Protein AF-A0A067G759-F1 (afdb_monomer)

Sequence (190 aa):
MEGLEDFSKDELLKIDSEGRCVITDHGHFILFNVYGPRADSEDTVRIQFKLQFFHVLQKRWEFLLCQGRRIFVVGDLNIAPAAIDRCDAGPDFAKNEFRIWFRSMLVESGGSFFDVFRSKHPERREAYTCWPSNTGAEQFNYGTRIDHILCAGPCLHQKHDLQSHNFVTCHVNECDILIDYKRWKPGNAP

Nearest PDB structures (foldseek):
  7lpi-assembly2_D  TM=8.397E-01  e=4.261E-09  Homo sapiens
  6p93-assembly1_B  TM=8.508E-01  e=8.530E-09  Homo sapiens
  1hd7-assembly1_A  TM=8.489E-01  e=2.341E-08  Homo sapiens
  9dp3-assembly2_B  TM=8.226E-01  e=1.246E-08  Homo sapiens
  6bou-assembly2_B  TM=7.921E-01  e=1.413E-08  Homo sapiens

Structure (mmCIF, N/CA/C/O backbone):
data_AF-A0A067G759-F1
#
_entry.id   AF-A0A067G759-F1
#
loop_
_atom_site.group_PDB
_atom_site.id
_atom_site.type_symbol
_atom_site.label_atom_id
_atom_site.label_alt_id
_atom_site.label_comp_id
_atom_site.label_asym_id
_atom_site.label_entity_id
_atom_site.label_seq_id
_atom_site.pdbx_PDB_ins_code
_atom_site.Cartn_x
_atom_site.Cartn_y
_atom_site.Cartn_z
_atom_site.occupancy
_atom_site.B_iso_or_equiv
_atom_site.auth_seq_id
_atom_site.auth_comp_id
_atom_site.auth_asym_id
_atom_site.auth_atom_id
_atom_site.pdbx_PDB_model_num
ATOM 1 N N . MET A 1 1 ? -7.525 14.874 18.591 1.00 64.19 1 MET A N 1
ATOM 2 C CA . MET A 1 1 ? -7.693 13.920 17.478 1.00 64.19 1 MET A CA 1
ATOM 3 C C . MET A 1 1 ? -7.233 12.590 18.024 1.00 64.19 1 MET A C 1
ATOM 5 O O . MET A 1 1 ? -6.040 12.450 18.238 1.00 64.19 1 MET A O 1
ATOM 9 N N . GLU A 1 2 ? -8.165 11.707 18.383 1.00 79.12 2 GLU A N 1
ATOM 10 C CA . GLU A 1 2 ? -7.819 10.475 19.103 1.00 79.12 2 GLU A CA 1
ATOM 11 C C . GLU A 1 2 ? -6.880 9.581 18.279 1.00 79.12 2 GLU A C 1
ATOM 13 O O . GLU A 1 2 ? -7.136 9.328 17.091 1.00 79.12 2 GLU A O 1
ATOM 18 N N . GLY A 1 3 ? -5.797 9.130 18.912 1.00 80.81 3 GLY A N 1
ATOM 19 C CA . GLY A 1 3 ? -4.758 8.293 18.311 1.00 80.81 3 GLY A CA 1
ATOM 20 C C . GLY A 1 3 ? -3.713 9.046 17.484 1.00 80.81 3 GLY A C 1
ATOM 21 O O . GLY A 1 3 ? -2.898 8.408 16.822 1.00 80.81 3 GLY A O 1
ATOM 22 N N . LEU A 1 4 ? -3.755 10.381 17.470 1.00 91.75 4 LEU A N 1
ATOM 23 C CA . LEU A 1 4 ? -2.808 11.261 16.771 1.00 91.75 4 LEU A CA 1
ATOM 24 C C . LEU A 1 4 ? -2.343 12.417 17.673 1.00 91.75 4 LEU A C 1
ATOM 26 O O . LEU A 1 4 ? -2.043 13.507 17.194 1.00 91.75 4 LEU A O 1
ATOM 30 N N . GLU A 1 5 ? -2.317 12.197 18.984 1.00 91.38 5 GLU A N 1
ATOM 31 C CA . GLU A 1 5 ? -1.939 13.197 19.987 1.00 91.38 5 GLU A CA 1
ATOM 32 C C . GLU A 1 5 ? -0.470 13.627 19.870 1.00 91.38 5 GLU A C 1
ATOM 34 O O . GLU A 1 5 ? -0.132 14.743 20.254 1.00 91.38 5 GLU A O 1
ATOM 39 N N . ASP A 1 6 ? 0.373 12.768 19.289 1.00 91.19 6 ASP A N 1
ATOM 40 C CA . ASP A 1 6 ? 1.797 13.021 19.040 1.00 91.19 6 ASP A CA 1
ATOM 41 C C . ASP A 1 6 ? 2.044 14.068 17.930 1.00 91.19 6 ASP A C 1
ATOM 43 O O . ASP A 1 6 ? 3.182 14.491 17.736 1.00 91.19 6 ASP A O 1
ATOM 47 N N . PHE A 1 7 ? 1.007 14.487 17.190 1.00 93.81 7 PHE A N 1
ATOM 48 C CA . PHE A 1 7 ? 1.128 15.399 16.049 1.00 93.81 7 PHE A CA 1
ATOM 49 C C . PHE A 1 7 ? 0.447 16.739 16.313 1.00 93.81 7 PHE A C 1
ATOM 51 O O . PHE A 1 7 ? -0.685 16.816 16.801 1.00 93.81 7 PHE A O 1
ATOM 58 N N . SER A 1 8 ? 1.101 17.820 15.900 1.00 94.62 8 SER A N 1
ATOM 59 C CA . SER A 1 8 ? 0.467 19.132 15.867 1.00 94.62 8 SER A CA 1
ATOM 60 C C . SER A 1 8 ? -0.613 19.198 14.782 1.00 94.62 8 SER A C 1
ATOM 62 O O . SER A 1 8 ? -0.592 18.491 13.770 1.00 94.62 8 SER A O 1
ATOM 64 N N . LYS A 1 9 ? -1.573 20.108 14.967 1.00 94.38 9 LYS A N 1
ATOM 65 C CA . LYS A 1 9 ? -2.629 20.352 13.976 1.00 94.38 9 LYS A CA 1
ATOM 66 C C . LYS A 1 9 ? -2.056 20.783 12.620 1.00 94.38 9 LYS A C 1
ATOM 68 O O . LYS A 1 9 ? -2.575 20.360 11.591 1.00 94.38 9 LYS A O 1
ATOM 73 N N . ASP A 1 10 ? -1.000 21.593 12.621 1.00 95.12 10 ASP A N 1
ATOM 74 C CA . ASP A 1 10 ? -0.384 22.108 11.395 1.00 95.12 10 ASP A CA 1
ATOM 75 C C . ASP A 1 10 ? 0.335 21.007 10.609 1.00 95.12 10 ASP A C 1
ATOM 77 O O . ASP A 1 10 ? 0.244 20.971 9.382 1.00 95.12 10 ASP A O 1
ATOM 81 N N . GLU A 1 11 ? 0.985 20.061 11.295 1.00 94.12 11 GLU A N 1
ATOM 82 C CA . GLU A 1 11 ? 1.567 18.876 10.653 1.00 94.12 11 GLU A CA 1
ATOM 83 C C . GLU A 1 11 ? 0.493 18.036 9.964 1.00 94.12 11 GLU A C 1
ATOM 85 O O . GLU A 1 11 ? 0.650 17.665 8.801 1.00 94.12 11 GLU A O 1
ATOM 90 N N . LEU A 1 12 ? -0.629 17.791 10.644 1.00 95.38 12 LEU A N 1
ATOM 91 C CA . LEU A 1 12 ? -1.729 17.002 10.090 1.00 95.38 12 LEU A CA 1
ATOM 92 C C . LEU A 1 12 ? -2.391 17.696 8.893 1.00 95.38 12 LEU A C 1
ATOM 94 O O . LEU A 1 12 ? -2.625 17.051 7.873 1.00 95.38 12 LEU A O 1
ATOM 98 N N . LEU A 1 13 ? -2.617 19.011 8.968 1.00 95.44 13 LEU A N 1
ATOM 99 C CA . LEU A 1 13 ? -3.138 19.791 7.839 1.00 95.44 13 LEU A CA 1
ATOM 100 C C . LEU A 1 13 ? -2.183 19.776 6.643 1.00 95.44 13 LEU A C 1
ATOM 102 O O . LEU A 1 13 ? -2.625 19.665 5.502 1.00 95.44 13 LEU A O 1
ATOM 106 N N . LYS A 1 14 ? -0.872 19.863 6.888 1.00 94.94 14 LYS A N 1
ATOM 107 C CA . LYS A 1 14 ? 0.133 19.792 5.825 1.00 94.94 14 LYS A CA 1
ATOM 108 C C . LYS A 1 14 ? 0.128 18.424 5.146 1.00 94.94 14 LYS A C 1
ATOM 110 O O . LYS A 1 14 ? 0.173 18.363 3.920 1.00 94.94 14 LYS A O 1
ATOM 115 N N . ILE A 1 15 ? 0.049 17.344 5.917 1.00 95.50 15 ILE A N 1
ATOM 116 C CA . ILE A 1 15 ? 0.037 15.971 5.392 1.00 95.50 15 ILE A CA 1
ATOM 117 C C . ILE A 1 15 ? -1.236 15.695 4.574 1.00 95.50 15 ILE A C 1
ATOM 119 O O . ILE A 1 15 ? -1.160 15.038 3.536 1.00 95.50 15 ILE A O 1
ATOM 123 N N . ASP A 1 16 ? -2.383 16.236 4.992 1.00 95.69 16 ASP A N 1
ATOM 124 C CA . ASP A 1 16 ? -3.675 16.034 4.316 1.00 95.69 16 ASP A CA 1
ATOM 125 C C . ASP A 1 16 ? -3.947 17.028 3.166 1.00 95.69 16 ASP A C 1
ATOM 127 O O . ASP A 1 16 ? -4.923 16.907 2.426 1.00 95.69 16 ASP A O 1
ATOM 131 N N . SER A 1 17 ? -3.053 17.996 2.945 1.00 96.25 17 SER A N 1
ATOM 132 C CA . SER A 1 17 ? -3.239 19.073 1.957 1.00 96.25 17 SER A CA 1
ATOM 133 C C . SER A 1 17 ? -3.267 18.628 0.485 1.00 96.25 17 SER A C 1
ATOM 135 O O . SER A 1 17 ? -3.589 19.428 -0.392 1.00 96.25 17 SER A O 1
ATOM 137 N N . GLU A 1 18 ? -2.950 17.363 0.193 1.00 97.62 18 GLU A N 1
ATOM 138 C CA . GLU A 1 18 ? -2.847 16.832 -1.173 1.00 97.62 18 GLU A CA 1
ATOM 139 C C . GLU A 1 18 ? -3.995 15.880 -1.565 1.00 97.62 18 GLU A C 1
ATOM 141 O O . GLU A 1 18 ? -3.950 15.300 -2.651 1.00 97.62 18 GLU A O 1
ATOM 146 N N . GLY A 1 19 ? -5.006 15.678 -0.705 1.00 96.81 19 GLY A N 1
ATOM 147 C CA . GLY A 1 19 ? -6.175 14.841 -1.028 1.00 96.81 19 GLY A CA 1
ATOM 148 C C . GLY A 1 19 ? -5.833 13.365 -1.278 1.00 96.81 19 GLY A C 1
ATOM 149 O O . GLY A 1 19 ? -6.386 12.727 -2.172 1.00 96.81 19 GLY A O 1
ATOM 150 N N . ARG A 1 20 ? -4.869 12.829 -0.522 1.00 98.00 20 ARG A N 1
ATOM 151 C CA . ARG A 1 20 ? -4.269 11.500 -0.745 1.00 98.00 20 ARG A CA 1
ATOM 152 C C . ARG A 1 20 ? -4.931 10.356 0.003 1.00 98.00 20 ARG A C 1
ATOM 154 O O . ARG A 1 20 ? -4.517 9.212 -0.170 1.00 98.00 20 ARG A O 1
ATOM 161 N N . CYS A 1 21 ? -5.899 10.641 0.861 1.00 98.00 21 CYS A N 1
ATOM 162 C CA . CYS A 1 21 ? -6.588 9.628 1.637 1.00 98.00 21 CYS A CA 1
ATOM 163 C C . CYS A 1 21 ? -8.068 9.982 1.739 1.00 98.00 21 CYS A C 1
ATOM 165 O O . CYS A 1 21 ? -8.419 11.085 2.149 1.00 98.00 21 CYS A O 1
ATOM 167 N N . VAL A 1 22 ? -8.934 9.038 1.386 1.00 98.12 22 VAL A N 1
ATOM 168 C CA . VAL A 1 22 ? -10.370 9.121 1.660 1.00 98.12 22 VAL A CA 1
ATOM 169 C C . VAL A 1 22 ? -10.739 7.953 2.557 1.00 98.12 22 VAL A C 1
ATOM 171 O O . VAL A 1 22 ? -10.390 6.809 2.268 1.00 98.12 22 VAL A O 1
ATOM 174 N N . ILE A 1 23 ? -11.439 8.248 3.650 1.00 97.81 23 ILE A N 1
ATOM 175 C CA . ILE A 1 23 ? -11.806 7.264 4.667 1.00 97.81 23 ILE A CA 1
ATOM 176 C C . ILE A 1 23 ? -13.325 7.121 4.691 1.00 97.81 23 ILE A C 1
ATOM 178 O O . ILE A 1 23 ? -14.035 8.116 4.840 1.00 97.81 23 ILE A O 1
ATOM 182 N N . THR A 1 24 ? -13.824 5.890 4.595 1.00 97.94 24 THR A N 1
ATOM 183 C CA . THR A 1 24 ? -15.252 5.575 4.734 1.00 97.94 24 THR A CA 1
ATOM 184 C C . THR A 1 24 ? -15.468 4.514 5.812 1.00 97.94 24 THR A C 1
ATOM 186 O O . THR A 1 24 ? -14.828 3.462 5.814 1.00 97.94 24 THR A O 1
ATOM 189 N N . ASP A 1 25 ? -16.367 4.789 6.760 1.00 97.19 25 ASP A N 1
ATOM 190 C CA . ASP A 1 25 ? -16.768 3.838 7.805 1.00 97.19 25 ASP A CA 1
ATOM 191 C C . ASP A 1 25 ? -18.061 3.128 7.377 1.00 97.19 25 ASP A C 1
ATOM 193 O O . ASP A 1 25 ? -19.090 3.768 7.161 1.00 97.19 25 ASP A O 1
ATOM 197 N N . HIS A 1 26 ? -18.002 1.804 7.242 1.00 95.06 26 HIS A N 1
ATOM 198 C CA . HIS A 1 26 ? -19.123 0.956 6.829 1.00 95.06 26 HIS A CA 1
ATOM 199 C C . HIS A 1 26 ? -19.735 0.180 8.011 1.00 95.06 26 HIS A C 1
ATOM 201 O O . HIS A 1 26 ? -20.424 -0.823 7.820 1.00 95.06 26 HIS A O 1
ATOM 207 N N . GLY A 1 27 ? -19.435 0.585 9.249 1.00 92.56 27 GLY A N 1
ATOM 208 C CA . GLY A 1 27 ? -19.824 -0.098 10.482 1.00 92.56 27 GLY A CA 1
ATOM 209 C C . GLY A 1 27 ? -18.957 -1.328 10.748 1.00 92.56 27 GLY A C 1
ATOM 210 O O . GLY A 1 27 ? -18.178 -1.357 11.704 1.00 92.56 27 GLY A O 1
ATOM 211 N N . HIS A 1 28 ? -19.038 -2.334 9.874 1.00 89.69 28 HIS A N 1
ATOM 212 C CA . HIS A 1 28 ? -18.309 -3.601 10.022 1.00 89.69 28 HIS A CA 1
ATOM 213 C C . HIS A 1 28 ? -16.795 -3.473 9.813 1.00 89.69 28 HIS A C 1
ATOM 215 O O . HIS A 1 28 ? -16.022 -4.217 10.429 1.00 89.69 28 HIS A O 1
ATOM 221 N N . PHE A 1 29 ? -16.384 -2.537 8.960 1.00 93.75 29 PHE A N 1
ATOM 222 C CA . PHE A 1 29 ? -14.997 -2.217 8.648 1.00 93.75 29 PHE A CA 1
ATOM 223 C C . PHE A 1 29 ? -14.865 -0.745 8.242 1.00 93.75 29 PHE A C 1
ATOM 225 O O . PHE A 1 29 ? -15.851 -0.090 7.899 1.00 93.75 29 PHE A O 1
ATOM 232 N N . ILE A 1 30 ? -13.633 -0.249 8.266 1.00 97.44 30 ILE A N 1
ATOM 233 C CA . ILE A 1 30 ? -13.250 1.077 7.786 1.00 97.44 30 ILE A CA 1
ATOM 234 C C . ILE A 1 30 ? -12.367 0.889 6.555 1.00 97.44 30 ILE A C 1
ATOM 236 O O . ILE A 1 30 ? -11.401 0.125 6.600 1.00 97.44 30 ILE A O 1
ATOM 240 N N . LEU A 1 31 ? -12.696 1.578 5.467 1.00 98.25 31 LEU A N 1
ATOM 241 C CA . LEU A 1 31 ? -11.925 1.577 4.232 1.00 98.25 31 LEU A CA 1
ATOM 242 C C . LEU A 1 31 ? -11.107 2.865 4.135 1.00 98.25 31 LEU A C 1
ATOM 244 O O . LEU A 1 31 ? -11.649 3.962 4.227 1.00 98.25 31 LEU A O 1
ATOM 248 N N . PHE A 1 32 ? -9.808 2.715 3.917 1.00 98.56 32 PHE A N 1
ATOM 249 C CA . PHE A 1 32 ? -8.875 3.778 3.583 1.00 98.56 32 PHE A CA 1
ATOM 250 C C . PHE A 1 32 ? -8.511 3.630 2.109 1.00 98.56 32 PHE A C 1
ATOM 252 O O . PHE A 1 32 ? -7.803 2.695 1.742 1.00 98.56 32 PHE A O 1
ATOM 259 N N . ASN A 1 33 ? -8.986 4.541 1.267 1.00 98.25 33 ASN A N 1
ATOM 260 C CA . ASN A 1 33 ? -8.523 4.662 -0.110 1.00 98.25 33 ASN A CA 1
ATOM 261 C C . ASN A 1 33 ? -7.326 5.617 -0.142 1.00 98.25 33 ASN A C 1
ATOM 263 O O . ASN A 1 33 ? -7.491 6.815 0.093 1.00 98.25 33 ASN A O 1
ATOM 267 N N . VAL A 1 34 ? -6.131 5.080 -0.379 1.00 98.44 34 VAL A N 1
ATOM 268 C CA . VAL A 1 34 ? -4.855 5.780 -0.228 1.00 98.44 34 VAL A CA 1
ATOM 269 C C . VAL A 1 34 ? -4.147 5.918 -1.571 1.00 98.44 34 VAL A C 1
ATOM 271 O O . VAL A 1 34 ? -3.923 4.943 -2.286 1.00 98.44 34 VAL A O 1
ATOM 274 N N . TYR A 1 35 ? -3.712 7.141 -1.861 1.00 98.06 35 TYR A N 1
ATOM 275 C CA . TYR A 1 35 ? -2.755 7.461 -2.911 1.00 98.06 35 TYR A CA 1
ATOM 276 C C . TYR A 1 35 ? -1.434 7.948 -2.301 1.00 98.06 35 TYR A C 1
ATOM 278 O O . TYR A 1 35 ? -1.183 9.146 -2.116 1.00 98.06 35 TYR A O 1
ATOM 286 N N . GLY A 1 36 ? -0.575 6.983 -1.987 1.00 97.50 36 GLY A N 1
ATOM 287 C CA . GLY A 1 36 ? 0.730 7.165 -1.374 1.00 97.50 36 GLY A CA 1
ATOM 288 C C . GLY A 1 36 ? 1.625 8.115 -2.176 1.00 97.50 36 GLY A C 1
ATOM 289 O O . GLY A 1 36 ? 1.652 8.051 -3.408 1.00 97.50 36 GLY A O 1
ATOM 290 N N . PRO A 1 37 ? 2.390 8.997 -1.515 1.00 97.38 37 PRO A N 1
ATOM 291 C CA . PRO A 1 37 ? 3.340 9.870 -2.188 1.00 97.38 37 PRO A CA 1
ATOM 292 C C . PRO A 1 37 ? 4.357 9.085 -3.022 1.00 97.38 37 PRO A C 1
ATOM 294 O O . PRO A 1 37 ? 5.008 8.150 -2.545 1.00 97.38 37 PRO A O 1
ATOM 297 N N . ARG A 1 38 ? 4.558 9.506 -4.270 1.00 94.06 38 ARG A N 1
ATOM 298 C CA . ARG A 1 38 ? 5.775 9.174 -5.011 1.00 94.06 38 ARG A CA 1
ATOM 299 C C . ARG A 1 38 ? 6.900 10.085 -4.525 1.00 94.06 38 ARG A C 1
ATOM 301 O O . ARG A 1 38 ? 6.655 11.272 -4.336 1.00 94.06 38 ARG A O 1
ATOM 308 N N . ALA A 1 39 ? 8.088 9.521 -4.333 1.00 92.19 39 ALA A N 1
ATOM 309 C CA . ALA A 1 39 ? 9.308 10.237 -3.986 1.00 92.19 39 ALA A CA 1
ATOM 310 C C . ALA A 1 39 ? 10.466 9.619 -4.777 1.00 92.19 39 ALA A C 1
ATOM 312 O O . ALA A 1 39 ? 10.662 8.401 -4.713 1.00 92.19 39 ALA A O 1
ATOM 313 N N . ASP A 1 40 ? 11.174 10.439 -5.548 1.00 88.50 40 ASP A N 1
ATOM 314 C CA . ASP A 1 40 ? 12.401 10.028 -6.230 1.00 88.50 40 ASP A CA 1
ATOM 315 C C . ASP A 1 40 ? 13.584 10.108 -5.241 1.00 88.50 40 ASP A C 1
ATOM 317 O O . ASP A 1 40 ? 13.499 10.810 -4.234 1.00 88.50 40 ASP A O 1
ATOM 321 N N . SER A 1 41 ? 14.675 9.370 -5.486 1.00 85.19 41 SER A N 1
ATOM 322 C CA . SER A 1 41 ? 15.764 9.192 -4.502 1.00 85.19 41 SER A CA 1
ATOM 323 C C . SER A 1 41 ? 16.456 10.489 -4.080 1.00 85.19 41 SER A C 1
ATOM 325 O O . SER A 1 41 ? 16.929 10.584 -2.952 1.00 85.19 41 SER A O 1
ATOM 327 N N . GLU A 1 42 ? 16.486 11.483 -4.967 1.00 91.00 42 GLU A N 1
ATOM 328 C CA . GLU A 1 42 ? 17.139 12.775 -4.730 1.00 91.00 42 GLU A CA 1
ATOM 329 C C . GLU A 1 42 ? 16.196 13.814 -4.098 1.00 91.00 42 GLU A C 1
ATOM 331 O O . GLU A 1 42 ? 16.644 14.854 -3.612 1.00 91.00 42 GLU A O 1
ATOM 336 N N . ASP A 1 43 ? 14.884 13.554 -4.085 1.00 94.75 43 ASP A N 1
ATOM 337 C CA . ASP A 1 43 ? 13.884 14.488 -3.566 1.00 94.75 43 ASP A CA 1
ATOM 338 C C . ASP A 1 43 ? 13.677 14.274 -2.064 1.00 94.75 43 ASP A C 1
ATOM 340 O O . ASP A 1 43 ? 12.711 13.661 -1.600 1.00 94.75 43 ASP A O 1
ATOM 344 N N . THR A 1 44 ? 14.625 14.793 -1.284 1.00 95.25 44 THR A N 1
ATOM 345 C CA . THR A 1 44 ? 14.623 14.681 0.181 1.00 95.25 44 THR A CA 1
ATOM 346 C C . THR A 1 44 ? 13.349 15.242 0.809 1.00 95.25 44 THR A C 1
ATOM 348 O O . THR A 1 44 ? 12.821 14.649 1.748 1.00 95.25 44 THR A O 1
ATOM 351 N N . VAL A 1 45 ? 12.802 16.335 0.271 1.00 95.69 45 VAL A N 1
ATOM 352 C CA . VAL A 1 45 ? 11.556 16.944 0.760 1.00 95.69 45 VAL A CA 1
ATOM 353 C C . VAL A 1 45 ? 10.392 15.975 0.581 1.00 95.69 45 VAL A C 1
ATOM 355 O O . VAL A 1 45 ? 9.589 15.780 1.498 1.00 95.69 45 VAL A O 1
ATOM 358 N N . ARG A 1 46 ? 10.311 15.323 -0.580 1.00 96.31 46 ARG A N 1
ATOM 359 C CA . ARG A 1 46 ? 9.245 14.369 -0.868 1.00 96.31 46 ARG A CA 1
ATOM 360 C C . ARG A 1 46 ? 9.402 13.051 -0.127 1.00 96.31 46 ARG A C 1
ATOM 362 O O . ARG A 1 46 ? 8.395 12.478 0.288 1.00 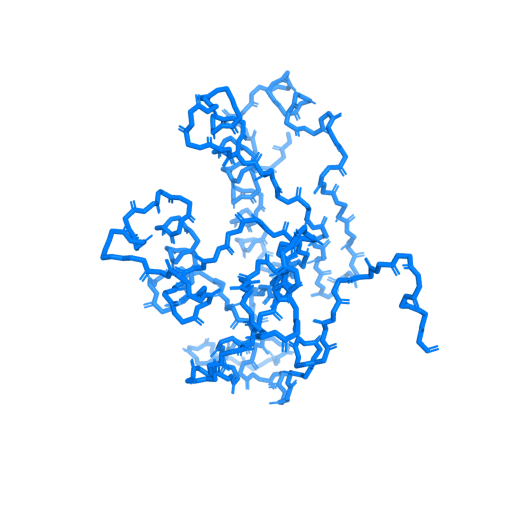96.31 46 ARG A O 1
ATOM 369 N N . ILE A 1 47 ? 10.635 12.604 0.095 1.00 96.94 47 ILE A N 1
ATOM 370 C CA . ILE A 1 47 ? 10.944 11.463 0.964 1.00 96.94 47 ILE A CA 1
ATOM 371 C C . ILE A 1 47 ? 10.438 11.743 2.383 1.00 96.94 47 ILE A C 1
ATOM 373 O O . ILE A 1 47 ? 9.678 10.939 2.921 1.00 96.94 47 ILE A O 1
ATOM 377 N N . GLN A 1 48 ? 10.761 12.909 2.955 1.00 96.50 48 GLN A N 1
ATOM 378 C CA . GLN A 1 48 ? 10.290 13.288 4.292 1.00 96.50 48 GLN A CA 1
ATOM 379 C C . GLN A 1 48 ? 8.763 13.382 4.364 1.00 96.50 48 GLN A C 1
ATOM 381 O O . GLN A 1 48 ? 8.157 12.862 5.301 1.00 96.50 48 GLN A O 1
ATOM 386 N N . PHE A 1 49 ? 8.120 13.956 3.344 1.00 97.25 49 PHE A N 1
ATOM 387 C CA . PHE A 1 49 ? 6.660 13.970 3.271 1.00 97.25 49 PHE A CA 1
ATOM 388 C C . PHE A 1 49 ? 6.076 12.551 3.242 1.00 97.25 49 PHE A C 1
ATOM 390 O O . PHE A 1 49 ? 5.128 12.260 3.964 1.00 97.25 49 PHE A O 1
ATOM 397 N N . LYS A 1 50 ? 6.649 11.646 2.437 1.00 97.94 50 LYS A N 1
ATOM 398 C CA . LYS A 1 50 ? 6.207 10.248 2.343 1.00 97.94 50 LYS A CA 1
ATOM 399 C C . LYS A 1 50 ? 6.354 9.511 3.676 1.00 97.94 50 LYS A C 1
ATOM 401 O O . LYS A 1 50 ? 5.447 8.769 4.048 1.00 97.94 50 LYS A O 1
ATOM 406 N N . LEU A 1 51 ? 7.455 9.736 4.396 1.00 96.88 51 LEU A N 1
ATOM 407 C CA . LEU A 1 51 ? 7.683 9.177 5.731 1.00 96.88 51 LEU A CA 1
ATOM 408 C C . LEU A 1 51 ? 6.618 9.654 6.721 1.00 96.88 51 LEU A C 1
ATOM 410 O O . LEU A 1 51 ? 5.962 8.831 7.356 1.00 96.88 51 LEU A O 1
ATOM 414 N N . GLN A 1 52 ? 6.391 10.967 6.804 1.00 96.81 52 GLN A N 1
ATOM 415 C CA . GLN A 1 52 ? 5.382 11.540 7.698 1.00 96.81 52 GLN A CA 1
ATOM 416 C C . GLN A 1 52 ? 3.964 11.073 7.345 1.00 96.81 52 GLN A C 1
ATOM 418 O O . GLN A 1 52 ? 3.199 10.699 8.233 1.00 96.81 52 GLN A O 1
ATOM 423 N N . PHE A 1 53 ? 3.634 11.030 6.053 1.00 98.06 53 PHE A N 1
ATOM 424 C CA . PHE A 1 53 ? 2.341 10.567 5.553 1.00 98.06 53 PHE A CA 1
ATOM 425 C C . PHE A 1 53 ? 2.026 9.143 6.022 1.00 98.06 53 PHE A C 1
ATOM 427 O O . PHE A 1 53 ? 0.964 8.887 6.593 1.00 98.06 53 PHE A O 1
ATOM 434 N N . PHE A 1 54 ? 2.966 8.216 5.833 1.00 97.94 54 PHE A N 1
ATOM 435 C CA . PHE A 1 54 ? 2.776 6.835 6.261 1.00 97.94 54 PHE A CA 1
ATOM 436 C C . PHE A 1 54 ? 2.847 6.653 7.776 1.00 97.94 54 PHE A C 1
ATOM 438 O O . PHE A 1 54 ? 2.128 5.810 8.306 1.00 97.94 54 PHE A O 1
ATOM 445 N N . HIS A 1 55 ? 3.628 7.471 8.483 1.00 96.88 55 HIS A N 1
ATOM 446 C CA . HIS A 1 55 ? 3.677 7.439 9.942 1.00 96.88 55 HIS A CA 1
ATOM 447 C C . HIS A 1 55 ? 2.333 7.835 10.577 1.00 96.88 55 HIS A C 1
ATOM 449 O O . HIS A 1 55 ? 1.835 7.130 11.456 1.00 96.88 55 HIS A O 1
ATOM 455 N N . VAL A 1 56 ? 1.703 8.910 10.089 1.00 97.19 56 VAL A N 1
ATOM 456 C CA . VAL A 1 56 ? 0.370 9.340 10.548 1.00 97.19 56 VAL A CA 1
ATOM 457 C C . VAL A 1 56 ? -0.688 8.279 10.252 1.00 97.19 56 VAL A C 1
ATOM 459 O O . VAL A 1 56 ? -1.495 7.951 11.124 1.00 97.19 56 VAL A O 1
ATOM 462 N N . LEU A 1 57 ? -0.679 7.703 9.045 1.00 97.12 57 LEU A N 1
ATOM 463 C CA . LEU A 1 57 ? -1.617 6.635 8.696 1.00 97.12 57 LEU A CA 1
ATOM 464 C C . LEU A 1 57 ? -1.426 5.399 9.574 1.00 97.12 57 LEU A C 1
ATOM 466 O O . LEU A 1 57 ? -2.412 4.875 10.086 1.00 97.12 57 LEU A O 1
ATOM 470 N N . GLN A 1 58 ? -0.182 4.976 9.807 1.00 96.94 58 GLN A N 1
ATOM 471 C CA . GLN A 1 58 ? 0.117 3.842 10.675 1.00 96.94 58 GLN A CA 1
ATOM 472 C C . GLN A 1 58 ? -0.420 4.065 12.093 1.00 96.94 58 GLN A C 1
ATOM 474 O O . GLN A 1 58 ? -1.144 3.210 12.597 1.00 96.94 58 GLN A O 1
ATOM 479 N N . LYS A 1 59 ? -0.161 5.230 12.701 1.00 96.81 59 LYS A N 1
ATOM 480 C CA . LYS A 1 59 ? -0.696 5.582 14.028 1.00 96.81 59 LYS A CA 1
ATOM 481 C C . LYS A 1 59 ? -2.222 5.533 14.059 1.00 96.81 59 LYS A C 1
ATOM 483 O O . LYS A 1 59 ? -2.820 4.968 14.976 1.00 96.81 59 LYS A O 1
ATOM 488 N N . ARG A 1 60 ? -2.871 6.057 13.012 1.00 96.56 60 ARG A N 1
ATOM 489 C CA . ARG A 1 60 ? -4.330 6.001 12.882 1.00 96.56 60 ARG A CA 1
ATOM 490 C C . ARG A 1 60 ? -4.841 4.565 12.774 1.00 96.56 60 ARG A C 1
ATOM 492 O O . ARG A 1 60 ? -5.870 4.245 13.369 1.00 96.56 60 ARG A O 1
ATOM 499 N N . TRP A 1 61 ? -4.154 3.709 12.023 1.00 97.38 61 TRP A N 1
ATOM 500 C CA . TRP A 1 61 ? -4.519 2.304 11.882 1.00 97.38 61 TRP A CA 1
ATOM 501 C C . TRP A 1 61 ? -4.348 1.537 13.190 1.00 97.38 61 TRP A C 1
ATOM 503 O O . TRP A 1 61 ? -5.279 0.860 13.611 1.00 97.38 61 TRP A O 1
ATOM 513 N N . GLU A 1 62 ? -3.209 1.689 13.862 1.00 95.75 62 GLU A N 1
ATOM 514 C CA . GLU A 1 62 ? -2.925 1.070 15.161 1.00 95.75 62 GLU A CA 1
ATOM 515 C C . GLU A 1 62 ? -3.984 1.449 16.198 1.00 95.75 62 GLU A C 1
ATOM 517 O O . GLU A 1 62 ? -4.548 0.573 16.854 1.00 95.75 62 GLU A O 1
ATOM 522 N N . PHE A 1 63 ? -4.339 2.735 16.283 1.00 96.19 63 PHE A N 1
ATOM 523 C CA . PHE A 1 63 ? -5.399 3.199 17.174 1.00 96.19 63 PHE A CA 1
ATOM 524 C C . PHE A 1 63 ? -6.736 2.498 16.892 1.00 96.19 63 PHE A C 1
ATOM 526 O O . PHE A 1 63 ? -7.371 1.971 17.804 1.00 96.19 63 PHE A O 1
ATOM 533 N N . LEU A 1 64 ? -7.159 2.446 15.627 1.00 95.75 64 LEU A N 1
ATOM 534 C CA . LEU A 1 64 ? -8.421 1.814 15.233 1.00 95.75 64 LEU A CA 1
ATOM 535 C C . LEU A 1 64 ? -8.417 0.296 15.480 1.00 95.75 64 LEU A C 1
ATOM 537 O O . LEU A 1 64 ? -9.433 -0.252 15.914 1.00 95.75 64 LEU A O 1
ATOM 541 N N . LEU A 1 65 ? -7.290 -0.381 15.254 1.00 94.38 65 LEU A N 1
ATOM 542 C CA . LEU A 1 65 ? -7.132 -1.807 15.554 1.00 94.38 65 LEU A CA 1
ATOM 543 C C . LEU A 1 65 ? -7.208 -2.081 17.061 1.00 94.38 65 LEU A C 1
ATOM 545 O O . LEU A 1 65 ? -7.883 -3.027 17.463 1.00 94.38 65 LEU A O 1
ATOM 549 N N . CYS A 1 66 ? -6.610 -1.226 17.898 1.00 93.69 66 CYS A N 1
ATOM 550 C CA . CYS A 1 66 ? -6.736 -1.302 19.358 1.00 93.69 66 CYS A CA 1
ATOM 551 C C . CYS A 1 66 ? -8.189 -1.147 19.838 1.00 93.69 66 CYS A C 1
ATOM 553 O O . CYS A 1 66 ? -8.564 -1.725 20.854 1.00 93.69 66 CYS A O 1
ATOM 555 N N . GLN A 1 67 ? -9.030 -0.429 19.087 1.00 93.44 67 GLN A N 1
ATOM 556 C CA . GLN A 1 67 ? -10.478 -0.335 19.327 1.00 93.44 67 GLN A CA 1
ATOM 557 C C . GLN A 1 67 ? -11.268 -1.539 18.770 1.00 93.44 67 GLN A C 1
ATOM 559 O O . GLN A 1 67 ? -12.497 -1.513 18.713 1.00 93.44 67 GLN A O 1
ATOM 564 N N . GLY A 1 68 ? -10.589 -2.587 18.294 1.00 91.81 68 GLY A N 1
ATOM 565 C CA . GLY A 1 68 ? -11.214 -3.770 17.700 1.00 91.81 68 GLY A CA 1
ATOM 566 C C . GLY A 1 68 ? -11.848 -3.522 16.329 1.00 91.81 68 GLY A C 1
ATOM 567 O O . GLY A 1 68 ? -12.626 -4.356 15.852 1.00 91.81 68 GLY A O 1
ATOM 568 N N . ARG A 1 69 ? -11.553 -2.386 15.676 1.00 93.69 69 ARG A N 1
ATOM 569 C CA . ARG A 1 69 ? -12.048 -2.111 14.321 1.00 93.69 69 ARG A CA 1
ATOM 570 C C . ARG A 1 69 ? -11.319 -2.992 13.307 1.00 93.69 69 ARG A C 1
ATOM 572 O O . ARG A 1 69 ? -10.200 -3.448 13.522 1.00 93.69 69 ARG A O 1
ATOM 579 N N . ARG A 1 70 ? -11.974 -3.211 12.169 1.00 94.50 70 ARG A N 1
ATOM 580 C CA . ARG A 1 70 ? -11.388 -3.858 10.990 1.00 94.50 70 ARG A CA 1
ATOM 581 C C . ARG A 1 70 ? -11.047 -2.789 9.976 1.00 94.50 70 ARG A C 1
ATOM 583 O O . ARG A 1 70 ? -11.856 -1.888 9.754 1.00 94.50 70 ARG A O 1
ATOM 590 N N . ILE A 1 71 ? -9.877 -2.901 9.371 1.00 96.56 71 ILE A N 1
ATOM 591 C CA . ILE A 1 71 ? -9.348 -1.895 8.458 1.00 96.56 71 ILE A CA 1
ATOM 592 C C . ILE A 1 71 ? -9.041 -2.556 7.128 1.00 96.56 71 ILE A C 1
ATOM 594 O O . ILE A 1 71 ? -8.421 -3.618 7.091 1.00 96.56 71 ILE A O 1
ATOM 598 N N . PHE A 1 72 ? -9.438 -1.885 6.056 1.00 96.81 72 PHE A N 1
ATOM 599 C CA . PHE A 1 72 ? -8.960 -2.126 4.706 1.00 96.81 72 PHE A CA 1
ATOM 600 C C . PHE A 1 72 ? -8.206 -0.896 4.232 1.00 96.81 72 PHE A C 1
ATOM 602 O O . PHE 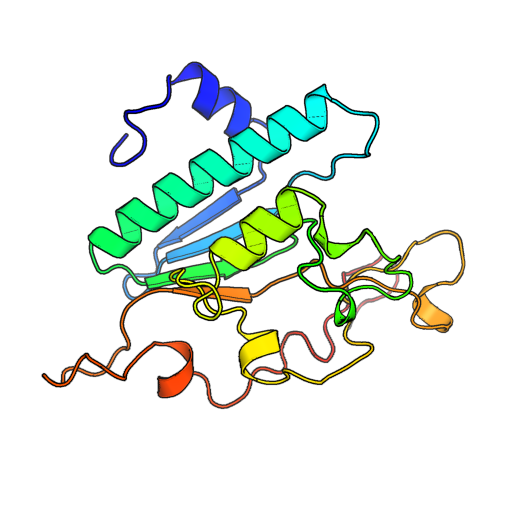A 1 72 ? -8.714 0.215 4.345 1.00 96.81 72 PHE A O 1
ATOM 609 N N . VAL A 1 73 ? -7.015 -1.095 3.686 1.00 98.06 73 VAL A N 1
ATOM 610 C CA . VAL A 1 73 ? -6.251 -0.059 2.993 1.00 98.06 73 VAL A CA 1
ATOM 611 C C . VAL A 1 73 ? -6.153 -0.484 1.543 1.00 98.06 73 VAL A C 1
ATOM 613 O O . VAL A 1 73 ? -5.626 -1.554 1.247 1.00 98.06 73 VAL A O 1
ATOM 616 N N . VAL A 1 74 ? -6.688 0.332 0.647 1.00 97.06 74 VAL A N 1
ATOM 617 C CA . VAL A 1 74 ? -6.703 0.064 -0.789 1.00 97.06 74 VAL A CA 1
ATOM 618 C C . VAL A 1 74 ? -6.081 1.223 -1.544 1.00 97.06 74 VAL A C 1
ATOM 620 O O . VAL A 1 74 ? -6.186 2.368 -1.111 1.00 97.06 74 VAL A O 1
ATOM 623 N N . GLY A 1 75 ? -5.468 0.930 -2.685 1.00 95.62 75 GLY A N 1
ATOM 624 C CA . GLY A 1 75 ? -4.976 1.943 -3.616 1.00 95.62 75 GLY A CA 1
ATOM 625 C C . GLY A 1 75 ? -3.478 1.848 -3.873 1.00 95.62 75 GLY A C 1
ATOM 626 O O . GLY A 1 75 ? -2.832 0.850 -3.553 1.00 95.62 75 GLY A O 1
ATOM 627 N N . ASP A 1 76 ? -2.936 2.891 -4.491 1.00 97.00 76 ASP A N 1
ATOM 628 C CA . ASP A 1 76 ? -1.529 2.973 -4.874 1.00 97.00 76 ASP A CA 1
ATOM 629 C C . ASP A 1 76 ? -0.701 3.504 -3.715 1.00 97.00 76 ASP A C 1
ATOM 631 O O . ASP A 1 76 ? -0.721 4.697 -3.421 1.00 97.00 76 ASP A O 1
ATOM 635 N N . LEU A 1 77 ? 0.069 2.628 -3.077 1.00 97.62 77 LEU A N 1
ATOM 636 C CA . LEU A 1 77 ? 0.957 3.013 -1.982 1.00 97.62 77 LEU A CA 1
ATOM 637 C C . LEU A 1 77 ? 2.319 3.514 -2.484 1.00 97.62 77 LEU A C 1
ATOM 639 O O . LEU A 1 77 ? 3.143 3.961 -1.688 1.00 97.62 77 LEU A O 1
ATOM 643 N N . ASN A 1 78 ? 2.576 3.467 -3.794 1.00 97.06 78 ASN A N 1
ATOM 644 C CA . ASN A 1 78 ? 3.856 3.796 -4.419 1.00 97.06 78 ASN A CA 1
ATOM 645 C C . ASN A 1 78 ? 5.028 3.022 -3.790 1.00 97.06 78 ASN A C 1
ATOM 647 O O . ASN A 1 78 ? 6.132 3.553 -3.610 1.00 97.06 78 ASN A O 1
ATOM 651 N N . ILE A 1 79 ? 4.782 1.767 -3.399 1.00 97.56 79 ILE A N 1
ATOM 652 C CA . ILE A 1 79 ? 5.756 0.875 -2.764 1.00 97.56 79 ILE A CA 1
ATOM 653 C C . ILE A 1 79 ? 5.586 -0.528 -3.346 1.00 97.56 79 ILE A C 1
ATOM 655 O O . ILE A 1 79 ? 4.497 -1.087 -3.306 1.00 97.56 79 ILE A O 1
ATOM 659 N N . ALA A 1 80 ? 6.683 -1.099 -3.842 1.00 97.25 80 ALA A N 1
ATOM 660 C CA . ALA A 1 80 ? 6.794 -2.520 -4.163 1.00 97.25 80 ALA A CA 1
ATOM 661 C C . ALA A 1 80 ? 7.510 -3.238 -3.008 1.00 97.25 80 ALA A C 1
ATOM 663 O O . ALA A 1 80 ? 8.702 -2.968 -2.812 1.00 97.25 80 ALA A O 1
ATOM 664 N N . PRO A 1 81 ? 6.816 -4.084 -2.223 1.00 96.38 81 PRO A N 1
ATOM 665 C CA . PRO A 1 81 ? 7.341 -4.626 -0.966 1.00 96.38 81 PRO A CA 1
ATOM 666 C C . PRO A 1 81 ? 8.533 -5.574 -1.128 1.00 96.38 81 PRO A C 1
ATOM 668 O O . PRO A 1 81 ? 9.492 -5.491 -0.352 1.00 96.38 81 PRO A O 1
ATOM 671 N N . ALA A 1 82 ? 8.493 -6.456 -2.129 1.00 96.50 82 ALA A N 1
ATOM 672 C CA . ALA A 1 82 ? 9.490 -7.503 -2.348 1.00 96.50 82 ALA A CA 1
ATOM 673 C C . ALA A 1 82 ? 10.014 -7.520 -3.793 1.00 96.50 82 ALA A C 1
ATOM 675 O O . ALA A 1 82 ? 9.414 -6.941 -4.693 1.00 96.50 82 ALA A O 1
ATOM 676 N N . ALA A 1 83 ? 11.154 -8.178 -4.031 1.00 97.44 83 ALA A N 1
ATOM 677 C CA . ALA A 1 83 ? 11.774 -8.225 -5.361 1.00 97.44 83 ALA A CA 1
ATOM 678 C C . ALA A 1 83 ? 10.846 -8.843 -6.424 1.00 97.44 83 ALA A C 1
ATOM 680 O O . ALA A 1 83 ? 10.812 -8.378 -7.555 1.00 97.44 83 ALA A O 1
ATOM 681 N N . ILE A 1 84 ? 10.017 -9.822 -6.041 1.00 96.56 84 ILE A N 1
ATOM 682 C CA . ILE A 1 84 ? 8.994 -10.423 -6.915 1.00 96.56 84 ILE A CA 1
ATOM 683 C C . ILE A 1 84 ? 7.954 -9.405 -7.424 1.00 96.56 84 ILE A C 1
ATOM 685 O O . ILE A 1 84 ? 7.311 -9.628 -8.447 1.00 96.56 84 ILE A O 1
ATOM 689 N N . ASP A 1 85 ? 7.811 -8.266 -6.743 1.00 96.88 85 ASP A N 1
ATOM 690 C CA . ASP A 1 85 ? 6.869 -7.197 -7.075 1.00 96.88 85 ASP A CA 1
ATOM 691 C C . ASP A 1 85 ? 7.446 -6.164 -8.055 1.00 96.88 85 ASP A C 1
ATOM 693 O O . ASP A 1 85 ? 6.782 -5.168 -8.349 1.00 96.88 85 ASP A O 1
ATOM 697 N N . ARG A 1 86 ? 8.667 -6.363 -8.571 1.00 95.81 86 ARG A N 1
ATOM 698 C CA . ARG A 1 86 ? 9.306 -5.445 -9.521 1.00 95.81 86 ARG A CA 1
ATOM 699 C C . ARG A 1 86 ? 10.212 -6.172 -10.513 1.00 95.81 86 ARG A C 1
ATOM 701 O O . ARG A 1 86 ? 11.062 -6.953 -10.110 1.00 95.81 86 ARG A O 1
ATOM 708 N N . CYS A 1 87 ? 10.070 -5.860 -11.801 1.00 94.75 87 CYS A N 1
ATOM 709 C CA . CYS A 1 87 ? 10.832 -6.517 -12.868 1.00 94.75 87 CYS A CA 1
ATOM 710 C C . CYS A 1 87 ? 12.361 -6.326 -12.740 1.00 94.75 87 CYS A C 1
ATOM 712 O O . CYS A 1 87 ? 13.122 -7.270 -12.927 1.00 94.75 87 CYS A O 1
ATOM 714 N N . ASP A 1 88 ? 12.817 -5.133 -12.351 1.00 91.50 88 ASP A N 1
ATOM 715 C CA . ASP A 1 88 ? 14.234 -4.742 -12.266 1.00 91.50 88 ASP A CA 1
ATOM 716 C C . ASP A 1 88 ? 14.751 -4.582 -10.829 1.00 91.50 88 ASP A C 1
ATOM 718 O O . ASP A 1 88 ? 15.537 -3.684 -10.513 1.00 91.50 88 ASP A O 1
ATOM 722 N N . ALA A 1 89 ? 14.301 -5.449 -9.922 1.00 94.56 89 ALA A N 1
ATOM 723 C CA . ALA A 1 89 ? 14.778 -5.454 -8.544 1.00 94.56 89 ALA A CA 1
ATOM 724 C C . ALA A 1 89 ? 16.271 -5.842 -8.457 1.00 94.56 89 ALA A C 1
ATOM 726 O O . ALA A 1 89 ? 16.635 -7.012 -8.558 1.00 94.56 89 ALA A O 1
ATOM 727 N N . GLY A 1 90 ? 17.140 -4.851 -8.233 1.00 94.12 90 GLY A N 1
ATOM 728 C CA . GLY A 1 90 ? 18.569 -5.064 -7.977 1.00 94.12 90 GLY A CA 1
ATOM 729 C C . GLY A 1 90 ? 18.888 -5.600 -6.565 1.00 94.12 90 GLY A C 1
ATOM 730 O O . GLY A 1 90 ? 17.994 -5.705 -5.722 1.00 94.12 90 GLY A O 1
ATOM 731 N N . PRO A 1 91 ? 20.169 -5.880 -6.255 1.00 93.12 91 PRO A N 1
ATOM 732 C CA . PRO A 1 91 ? 20.588 -6.490 -4.983 1.00 93.12 91 PRO A CA 1
ATOM 733 C C . PRO A 1 91 ? 20.172 -5.707 -3.726 1.00 93.12 91 PRO A C 1
ATOM 735 O O . PRO A 1 91 ? 19.795 -6.295 -2.715 1.00 93.12 91 PRO A O 1
ATOM 738 N N . ASP A 1 92 ? 20.183 -4.375 -3.796 1.00 94.06 92 ASP A N 1
ATOM 739 C CA . ASP A 1 92 ? 19.827 -3.497 -2.674 1.00 94.06 92 ASP A CA 1
ATOM 740 C C . ASP A 1 92 ? 18.335 -3.148 -2.617 1.00 94.06 92 ASP A C 1
ATOM 742 O O . ASP A 1 92 ? 17.909 -2.352 -1.777 1.00 94.06 92 ASP A O 1
ATOM 746 N N . PHE A 1 93 ? 17.507 -3.754 -3.478 1.00 94.81 93 PHE A N 1
ATOM 747 C CA . PHE A 1 93 ? 16.085 -3.436 -3.580 1.00 94.81 93 PHE A CA 1
ATOM 748 C C . PHE A 1 93 ? 15.380 -3.502 -2.220 1.00 94.81 93 PHE A C 1
ATOM 750 O O . PHE A 1 93 ? 14.634 -2.588 -1.866 1.00 94.81 93 PHE A O 1
ATOM 757 N N . ALA A 1 94 ? 15.666 -4.531 -1.420 1.00 94.50 94 ALA A N 1
ATOM 758 C CA . ALA A 1 94 ? 15.027 -4.745 -0.124 1.00 94.50 94 ALA A CA 1
ATOM 759 C C . ALA A 1 94 ? 15.402 -3.707 0.952 1.00 94.50 94 ALA A C 1
ATOM 761 O O . ALA A 1 94 ? 14.651 -3.576 1.922 1.00 94.50 94 ALA A O 1
ATOM 762 N N . LYS A 1 95 ? 16.515 -2.972 0.789 1.00 95.44 95 LYS A N 1
ATOM 763 C CA . LYS A 1 95 ? 17.064 -2.038 1.791 1.00 95.44 95 LYS A CA 1
ATOM 764 C C . LYS A 1 95 ? 16.367 -0.675 1.823 1.00 95.44 95 LYS A C 1
ATOM 766 O O . LYS A 1 95 ? 16.611 0.106 2.734 1.00 95.44 95 LYS A O 1
ATOM 771 N N . ASN A 1 96 ? 15.518 -0.369 0.843 1.00 95.38 96 ASN A N 1
ATOM 772 C CA . ASN A 1 96 ? 14.773 0.889 0.832 1.00 95.38 96 ASN A CA 1
ATOM 773 C C . ASN A 1 96 ? 13.828 0.982 2.043 1.00 95.38 96 ASN A C 1
ATOM 775 O O . ASN A 1 96 ? 13.049 0.061 2.294 1.00 95.38 96 ASN A O 1
ATOM 779 N N . GLU A 1 97 ? 13.866 2.115 2.742 1.00 95.62 97 GLU A N 1
ATOM 780 C CA . GLU A 1 97 ? 13.141 2.338 3.999 1.00 95.62 97 GLU A CA 1
ATOM 781 C C . GLU A 1 97 ? 11.628 2.126 3.879 1.00 95.62 97 GLU A C 1
ATOM 783 O O . GLU A 1 97 ? 11.033 1.492 4.744 1.00 95.62 97 GLU A O 1
ATOM 788 N N . PHE A 1 98 ? 11.003 2.536 2.769 1.00 97.25 98 PHE A N 1
ATOM 789 C CA . PHE A 1 98 ? 9.563 2.357 2.572 1.00 97.25 98 PHE A CA 1
ATOM 790 C C . PHE A 1 98 ? 9.182 0.889 2.386 1.00 97.25 98 PHE A C 1
ATOM 792 O O . PHE A 1 98 ? 8.089 0.477 2.762 1.00 97.25 98 PHE A O 1
ATOM 799 N N . ARG A 1 99 ? 10.085 0.080 1.824 1.00 97.25 99 ARG A N 1
ATOM 800 C CA . ARG A 1 99 ? 9.872 -1.366 1.675 1.00 97.25 99 ARG A CA 1
ATOM 801 C C . ARG A 1 99 ? 10.080 -2.091 2.997 1.00 97.25 99 ARG A C 1
ATOM 803 O O . ARG A 1 99 ? 9.336 -3.018 3.291 1.00 97.25 99 ARG A O 1
ATOM 810 N N . ILE A 1 100 ? 11.063 -1.660 3.792 1.00 97.62 100 ILE A N 1
ATOM 811 C CA . ILE A 1 100 ? 11.262 -2.148 5.164 1.00 97.62 100 ILE A CA 1
ATOM 812 C C . ILE A 1 100 ? 10.022 -1.832 6.002 1.00 97.62 100 ILE A C 1
ATOM 814 O O . ILE A 1 100 ? 9.457 -2.741 6.603 1.00 97.62 100 ILE A O 1
ATOM 818 N N . TRP A 1 101 ? 9.565 -0.580 5.971 1.00 97.75 101 TRP A N 1
ATOM 819 C CA . TRP A 1 101 ? 8.352 -0.136 6.649 1.00 97.75 101 TRP A CA 1
ATOM 820 C C . TRP A 1 101 ? 7.136 -0.968 6.229 1.00 97.75 101 TRP A C 1
ATOM 822 O O . TRP A 1 101 ? 6.487 -1.567 7.083 1.00 97.75 101 TRP A O 1
ATOM 832 N N . PHE A 1 102 ? 6.879 -1.094 4.922 1.00 98.31 102 PHE A N 1
ATOM 833 C CA . PHE A 1 102 ? 5.748 -1.875 4.421 1.00 98.31 102 PHE A CA 1
ATOM 834 C C . PHE A 1 102 ? 5.778 -3.309 4.948 1.00 98.31 102 PHE A C 1
ATOM 836 O O . PHE A 1 102 ? 4.789 -3.768 5.509 1.00 98.31 102 PHE A O 1
ATOM 843 N N . ARG A 1 103 ? 6.916 -4.006 4.806 1.00 97.88 103 ARG A N 1
ATOM 844 C CA . ARG A 1 103 ? 7.054 -5.392 5.277 1.00 97.88 103 ARG A CA 1
ATOM 845 C C . ARG A 1 103 ? 6.884 -5.497 6.788 1.00 97.88 103 ARG A C 1
ATOM 847 O O . ARG A 1 103 ? 6.235 -6.429 7.236 1.00 97.88 103 ARG A O 1
ATOM 854 N N . SER A 1 104 ? 7.380 -4.527 7.559 1.00 97.56 104 SER A N 1
ATOM 855 C CA . SER A 1 104 ? 7.243 -4.523 9.023 1.00 97.56 104 SER A CA 1
ATOM 856 C C . SER A 1 104 ? 5.785 -4.490 9.497 1.00 97.56 104 SER A C 1
ATOM 858 O O . SER A 1 104 ? 5.468 -5.040 10.547 1.00 97.56 104 SER A O 1
ATOM 860 N N . MET A 1 105 ? 4.877 -3.908 8.705 1.00 97.25 105 MET A N 1
ATOM 861 C CA . MET A 1 105 ? 3.444 -3.921 9.005 1.00 97.25 105 MET A CA 1
ATOM 862 C C . MET A 1 105 ? 2.770 -5.262 8.706 1.00 97.25 105 MET A C 1
ATOM 864 O O . MET A 1 105 ? 1.646 -5.482 9.169 1.00 97.25 105 MET A O 1
ATOM 868 N N . LEU A 1 106 ? 3.412 -6.144 7.935 1.00 97.19 106 LEU A N 1
ATOM 869 C CA . LEU A 1 106 ? 2.825 -7.412 7.529 1.00 97.19 106 LEU A CA 1
ATOM 870 C C . LEU A 1 106 ? 2.925 -8.464 8.634 1.00 97.19 106 LEU A C 1
ATOM 872 O O . LEU A 1 106 ? 3.925 -8.542 9.349 1.00 97.19 106 LEU A O 1
ATOM 876 N N . VAL A 1 107 ? 1.914 -9.328 8.726 1.00 94.50 107 VAL A N 1
ATOM 877 C CA . VAL A 1 107 ? 1.850 -10.425 9.709 1.00 94.50 107 VAL A CA 1
ATOM 878 C C . VAL A 1 107 ? 3.069 -11.347 9.636 1.00 94.50 107 VAL A C 1
ATOM 880 O O . VAL A 1 107 ? 3.576 -11.770 10.671 1.00 94.50 107 VAL A O 1
ATOM 883 N N . GLU A 1 108 ? 3.605 -11.597 8.439 1.00 92.31 108 GLU A N 1
ATOM 884 C CA . GLU A 1 108 ? 4.835 -12.383 8.240 1.00 92.31 108 GLU A CA 1
ATOM 885 C C . GLU A 1 108 ? 6.070 -11.804 8.956 1.00 92.31 108 GLU A C 1
ATOM 887 O O . GLU A 1 108 ? 6.996 -12.544 9.275 1.00 92.31 108 GLU A O 1
ATOM 892 N N . SER A 1 109 ? 6.073 -10.498 9.239 1.00 95.50 109 SER A N 1
ATOM 893 C CA . SER A 1 109 ? 7.145 -9.793 9.954 1.00 95.50 109 SER A CA 1
ATOM 894 C C . SER A 1 109 ? 6.737 -9.373 11.374 1.00 95.50 109 SER A C 1
ATOM 896 O O . SER A 1 109 ? 7.421 -8.558 11.990 1.00 95.50 109 SER A O 1
ATOM 898 N N . GLY A 1 110 ? 5.632 -9.910 11.903 1.00 94.25 110 GLY A N 1
ATOM 899 C CA . GLY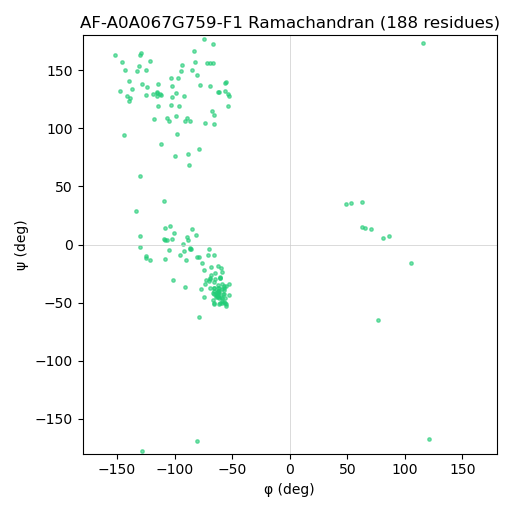 A 1 110 ? 5.118 -9.586 13.239 1.00 94.25 110 GLY A CA 1
ATOM 900 C C . GLY A 1 110 ? 4.195 -8.363 13.300 1.00 94.25 110 GLY A C 1
ATOM 901 O O . GLY A 1 110 ? 3.816 -7.946 14.393 1.00 94.25 110 GLY A O 1
ATOM 902 N N . GLY A 1 111 ? 3.823 -7.790 12.153 1.00 95.69 111 GLY A N 1
ATOM 903 C CA . GLY A 1 111 ? 2.824 -6.730 12.061 1.00 95.69 111 GLY A CA 1
ATOM 904 C C . GLY A 1 111 ? 1.379 -7.247 12.102 1.00 95.69 111 GLY A C 1
ATOM 905 O O . GLY A 1 111 ? 1.113 -8.409 12.402 1.00 95.69 111 GLY A O 1
ATOM 906 N N . SER A 1 112 ? 0.418 -6.369 11.803 1.00 95.12 112 SER A N 1
ATOM 907 C CA . SER A 1 112 ? -1.027 -6.670 11.893 1.00 95.12 112 SER A CA 1
ATOM 908 C C . SER A 1 112 ? -1.735 -6.818 10.544 1.00 95.12 112 SER A C 1
ATOM 910 O O . SER A 1 112 ? -2.885 -7.257 10.505 1.00 95.12 112 SER A O 1
ATOM 912 N N . PHE A 1 113 ? -1.087 -6.426 9.445 1.00 97.06 113 PHE A N 1
ATOM 913 C CA . PHE A 1 113 ? -1.704 -6.390 8.125 1.00 97.06 113 PHE A CA 1
ATOM 914 C C . PHE A 1 113 ? -1.389 -7.631 7.298 1.00 97.06 113 PHE A C 1
ATOM 916 O O . PHE A 1 113 ? -0.278 -8.152 7.288 1.00 97.06 113 PHE A O 1
ATOM 923 N N . PHE A 1 114 ? -2.370 -8.066 6.526 1.00 95.44 114 PHE A N 1
ATOM 924 C CA . PHE A 1 114 ? -2.163 -8.987 5.422 1.00 95.44 114 PHE A CA 1
ATOM 925 C C . PHE A 1 114 ? -2.101 -8.194 4.124 1.00 95.44 114 PHE A C 1
ATOM 927 O O . PHE A 1 114 ? -3.008 -7.410 3.854 1.00 95.44 114 PHE A O 1
ATOM 934 N N . ASP A 1 115 ? -1.083 -8.443 3.300 1.00 95.81 115 ASP A N 1
ATOM 935 C CA . ASP A 1 115 ? -1.172 -8.179 1.863 1.00 95.81 115 ASP A CA 1
ATOM 936 C C . ASP A 1 115 ? -2.077 -9.266 1.276 1.00 95.81 115 ASP A C 1
ATOM 938 O O . ASP A 1 115 ? -1.687 -10.435 1.193 1.00 95.81 115 ASP A O 1
ATOM 942 N N . VAL A 1 116 ? -3.324 -8.910 0.950 1.00 94.19 116 VAL A N 1
ATOM 943 C CA . VAL A 1 116 ? -4.348 -9.885 0.546 1.00 94.19 116 VAL A CA 1
ATOM 944 C C . VAL A 1 116 ? -3.926 -10.618 -0.726 1.00 94.19 116 VAL A C 1
ATOM 946 O O . VAL A 1 116 ? -4.148 -11.824 -0.831 1.00 94.19 116 VAL A O 1
ATOM 949 N N . PHE A 1 117 ? -3.272 -9.930 -1.666 1.00 93.75 117 PHE A N 1
ATOM 950 C CA . PHE A 1 117 ? -2.806 -10.557 -2.899 1.00 93.75 117 PHE A CA 1
ATOM 951 C C . PHE A 1 117 ? -1.718 -11.586 -2.609 1.00 93.75 117 PHE A C 1
ATOM 953 O O . PHE A 1 117 ? -1.856 -12.741 -3.007 1.00 93.75 117 PHE A O 1
ATOM 960 N N . ARG A 1 118 ? -0.672 -11.213 -1.861 1.00 93.88 118 ARG A N 1
ATOM 961 C CA . ARG A 1 118 ? 0.416 -12.150 -1.529 1.00 93.88 118 ARG A CA 1
ATOM 962 C C . ARG A 1 118 ? -0.018 -13.272 -0.589 1.00 93.88 118 ARG A C 1
ATOM 964 O O . ARG A 1 118 ? 0.513 -14.370 -0.691 1.00 93.88 118 ARG A O 1
ATOM 971 N N . SER A 1 119 ? -1.043 -13.051 0.232 1.00 92.25 119 SER A N 1
ATOM 972 C CA . SER A 1 119 ? -1.650 -14.109 1.052 1.00 92.25 119 SER A CA 1
ATOM 973 C C . SER A 1 119 ? -2.316 -15.205 0.209 1.00 92.25 119 SER A C 1
ATOM 975 O O . SER A 1 119 ? -2.398 -16.347 0.653 1.00 92.25 119 SER A O 1
ATOM 977 N N . LYS A 1 120 ? -2.818 -14.875 -0.991 1.00 90.12 120 LYS A N 1
ATOM 978 C CA . LYS A 1 120 ? -3.508 -15.817 -1.895 1.00 90.12 120 LYS A CA 1
ATOM 979 C C . LYS A 1 120 ? -2.631 -16.319 -3.036 1.00 90.12 120 LYS A C 1
ATOM 981 O O . LYS A 1 120 ? -2.777 -17.458 -3.462 1.00 90.12 120 LYS A O 1
ATOM 986 N N . HIS A 1 121 ? -1.688 -15.494 -3.478 1.00 92.12 121 HIS A N 1
ATOM 987 C CA . HIS A 1 121 ? -0.811 -15.745 -4.619 1.00 92.12 121 HIS A CA 1
ATOM 988 C C . HIS A 1 121 ? 0.664 -15.503 -4.238 1.00 92.12 121 HIS A C 1
ATOM 990 O O . HIS A 1 121 ? 1.319 -14.642 -4.838 1.00 92.12 121 HIS A O 1
ATOM 996 N N . PRO A 1 122 ? 1.213 -16.222 -3.236 1.00 93.94 122 PRO A N 1
ATOM 997 C CA . PRO A 1 122 ? 2.528 -15.913 -2.660 1.00 93.94 122 PRO A CA 1
ATOM 998 C C . PRO A 1 122 ? 3.649 -15.964 -3.703 1.00 93.94 122 PRO A C 1
ATOM 1000 O O . PRO A 1 122 ? 4.414 -15.013 -3.841 1.00 93.94 122 PRO A O 1
ATOM 1003 N N . GLU A 1 123 ? 3.659 -17.010 -4.529 1.00 95.25 123 GLU A N 1
ATOM 1004 C CA . GLU A 1 123 ? 4.714 -17.271 -5.518 1.00 95.25 123 GLU A CA 1
ATOM 1005 C C . GLU A 1 123 ? 4.417 -16.698 -6.912 1.00 95.25 123 GLU A C 1
ATOM 1007 O O . GLU A 1 123 ? 5.205 -16.870 -7.846 1.00 95.25 123 GLU A O 1
ATOM 1012 N N . ARG A 1 124 ? 3.274 -16.022 -7.099 1.00 92.75 124 ARG A N 1
ATOM 1013 C CA . ARG A 1 124 ? 2.880 -15.531 -8.424 1.00 92.75 124 ARG A CA 1
ATOM 1014 C C . ARG A 1 124 ? 3.819 -14.419 -8.888 1.00 92.75 124 ARG A C 1
ATOM 1016 O O . ARG A 1 124 ? 3.855 -13.327 -8.316 1.00 92.75 124 ARG A O 1
ATOM 1023 N N . ARG A 1 125 ? 4.556 -14.687 -9.960 1.00 93.06 125 ARG A N 1
ATOM 1024 C CA . ARG A 1 125 ? 5.428 -13.712 -10.623 1.00 93.06 125 ARG A CA 1
ATOM 1025 C C . ARG A 1 125 ? 4.627 -12.850 -11.594 1.00 93.06 125 ARG A C 1
ATOM 1027 O O . ARG A 1 125 ? 3.483 -13.169 -11.905 1.00 93.06 125 ARG A O 1
ATOM 1034 N N . GLU A 1 126 ? 5.237 -11.754 -12.043 1.00 92.06 126 GLU A N 1
ATOM 1035 C CA . GLU A 1 126 ? 4.725 -10.936 -13.156 1.00 92.06 126 GLU A CA 1
ATOM 1036 C C . GLU A 1 126 ? 3.347 -10.280 -12.919 1.00 92.06 126 GLU A C 1
ATOM 1038 O O . GLU A 1 126 ? 2.714 -9.776 -13.845 1.00 92.06 126 GLU A O 1
ATOM 1043 N N . ALA A 1 127 ? 2.891 -10.242 -11.663 1.00 92.19 127 ALA A N 1
ATOM 1044 C CA . ALA A 1 127 ? 1.640 -9.617 -11.241 1.00 92.19 127 ALA A CA 1
ATOM 1045 C C . ALA A 1 127 ? 1.844 -8.130 -10.923 1.00 92.19 127 ALA A C 1
ATOM 1047 O O . ALA A 1 127 ? 1.821 -7.712 -9.764 1.00 92.19 127 ALA A O 1
ATOM 1048 N N . TYR A 1 128 ? 2.123 -7.344 -11.958 1.00 93.19 128 TYR A N 1
ATOM 1049 C CA . TYR A 1 128 ? 2.381 -5.911 -11.850 1.00 93.19 128 TYR A CA 1
ATOM 1050 C C . TYR A 1 128 ? 1.110 -5.090 -12.073 1.00 93.19 128 TYR A C 1
ATOM 1052 O O . TYR A 1 128 ? 0.194 -5.532 -12.756 1.00 93.19 128 TYR A O 1
ATOM 1060 N N . THR A 1 129 ? 1.063 -3.883 -11.505 1.00 92.56 129 THR A N 1
ATOM 1061 C CA . THR A 1 129 ? -0.111 -2.990 -11.583 1.00 92.56 129 THR A CA 1
ATOM 1062 C C . THR A 1 129 ? 0.218 -1.636 -12.214 1.00 92.56 129 THR A C 1
ATOM 1064 O O . THR A 1 129 ? -0.676 -0.881 -12.601 1.00 92.56 129 THR A O 1
ATOM 1067 N N . CYS A 1 130 ? 1.510 -1.327 -12.358 1.00 91.94 130 CYS A N 1
ATOM 1068 C CA . CYS A 1 130 ? 2.010 -0.086 -12.924 1.00 91.94 130 CYS A CA 1
ATOM 1069 C C . CYS A 1 130 ? 3.178 -0.355 -13.883 1.00 91.94 130 CYS A C 1
ATOM 1071 O O . CYS A 1 130 ? 4.119 -1.080 -13.549 1.00 91.94 130 CYS A O 1
ATOM 1073 N N . TRP A 1 131 ? 3.130 0.276 -15.060 1.00 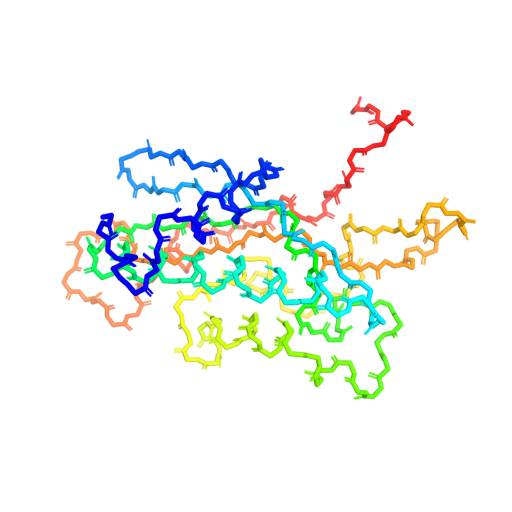92.12 131 TRP A N 1
ATOM 1074 C CA . TRP A 1 131 ? 4.155 0.188 -16.102 1.00 92.12 131 TRP A CA 1
ATOM 1075 C C . TRP A 1 131 ? 4.575 1.593 -16.545 1.00 92.12 131 TRP A C 1
ATOM 1077 O O . TRP A 1 131 ? 3.699 2.446 -16.742 1.00 92.12 131 TRP A O 1
ATOM 1087 N N . PRO A 1 132 ? 5.880 1.846 -16.756 1.00 88.25 132 PRO A N 1
ATOM 1088 C CA . PRO A 1 132 ? 6.355 3.082 -17.369 1.00 88.25 132 PRO A CA 1
ATOM 1089 C C . PRO A 1 132 ? 5.660 3.352 -18.71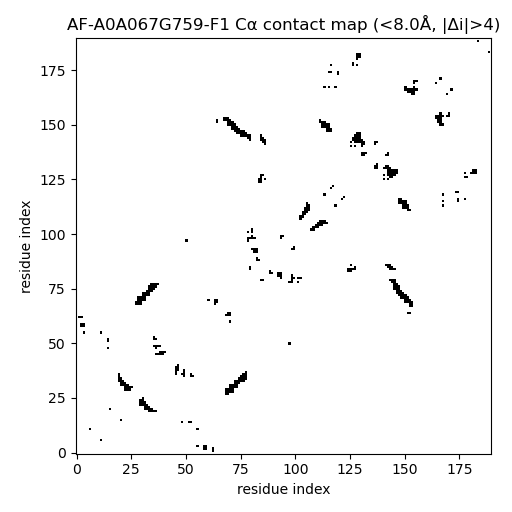2 1.00 88.25 132 PRO A C 1
ATOM 1091 O O . PRO A 1 132 ? 5.612 2.493 -19.590 1.00 88.25 132 PRO A O 1
ATOM 1094 N N . SER A 1 133 ? 5.124 4.559 -18.890 1.00 80.62 133 SER A N 1
ATOM 1095 C CA . SER A 1 133 ? 4.319 4.919 -20.067 1.00 80.62 133 SER A CA 1
ATOM 1096 C C . SER A 1 133 ? 5.135 5.132 -21.345 1.00 80.62 133 SER A C 1
ATOM 1098 O O . SER A 1 133 ? 4.592 5.019 -22.438 1.00 80.62 133 SER A O 1
ATOM 1100 N N . ASN A 1 134 ? 6.434 5.419 -21.228 1.00 77.69 134 ASN A N 1
ATOM 1101 C CA . ASN A 1 134 ? 7.221 5.987 -22.330 1.00 77.69 134 ASN A CA 1
ATOM 1102 C C . ASN A 1 134 ? 8.123 4.967 -23.048 1.00 77.69 134 ASN A C 1
ATOM 1104 O O . ASN A 1 134 ? 8.913 5.355 -23.902 1.00 77.69 134 ASN A O 1
ATOM 1108 N N . THR A 1 135 ? 8.053 3.681 -22.691 1.00 77.25 135 THR A N 1
ATOM 1109 C CA . THR A 1 135 ? 9.030 2.665 -23.136 1.00 77.25 135 THR A CA 1
ATOM 1110 C C . THR A 1 135 ? 8.400 1.401 -23.723 1.00 77.25 135 THR A C 1
ATOM 1112 O O . THR A 1 135 ? 9.102 0.422 -23.952 1.00 77.25 135 THR A O 1
ATOM 1115 N N . GLY A 1 136 ? 7.078 1.371 -23.929 1.00 81.75 136 GLY A N 1
ATOM 1116 C CA . GLY A 1 136 ? 6.378 0.141 -24.329 1.00 81.75 136 GLY A CA 1
ATOM 1117 C C . GLY A 1 136 ? 6.407 -0.958 -23.257 1.00 81.75 136 GLY A C 1
ATOM 1118 O O . GLY A 1 136 ? 6.074 -2.101 -23.547 1.00 81.75 136 GLY A O 1
ATOM 1119 N N . ALA A 1 137 ? 6.778 -0.618 -22.016 1.00 87.06 137 ALA A N 1
ATOM 1120 C CA . ALA A 1 137 ? 6.992 -1.556 -20.916 1.00 87.06 137 ALA A CA 1
ATOM 1121 C C . ALA A 1 137 ? 5.812 -2.502 -20.657 1.00 87.06 137 ALA A C 1
ATOM 1123 O O . ALA A 1 137 ? 6.020 -3.657 -20.306 1.00 87.06 137 ALA A O 1
ATOM 1124 N N . GLU A 1 138 ? 4.579 -2.040 -20.866 1.00 86.00 138 GLU A N 1
ATOM 1125 C CA . GLU A 1 138 ? 3.382 -2.871 -20.707 1.00 86.00 138 GLU A CA 1
ATOM 1126 C C . GLU A 1 138 ? 3.353 -4.064 -21.676 1.00 86.00 138 GLU A C 1
ATOM 1128 O O . GLU A 1 138 ? 2.939 -5.149 -21.283 1.00 86.00 138 GLU A O 1
ATOM 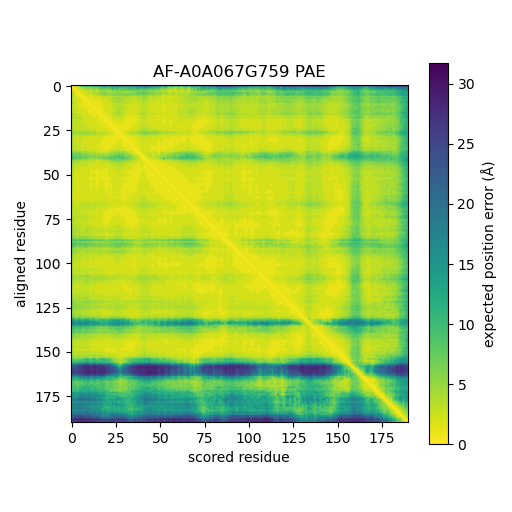1133 N N . GLN A 1 139 ? 3.860 -3.908 -22.906 1.00 87.94 139 GLN A N 1
ATOM 1134 C CA . GLN A 1 139 ? 3.884 -4.987 -23.906 1.00 87.94 139 GLN A CA 1
ATOM 1135 C C . GLN A 1 139 ? 4.798 -6.146 -23.491 1.00 87.94 139 GLN A C 1
ATOM 1137 O O . GLN A 1 139 ? 4.518 -7.298 -23.804 1.00 87.94 139 GLN A O 1
ATOM 1142 N N . PHE A 1 140 ? 5.871 -5.836 -22.764 1.00 90.25 140 PHE A N 1
ATOM 1143 C CA . PHE A 1 140 ? 6.837 -6.812 -22.255 1.00 90.25 140 PHE A CA 1
ATOM 1144 C C . PHE A 1 140 ? 6.614 -7.141 -20.777 1.00 90.25 140 PHE A C 1
ATOM 1146 O O . PHE A 1 140 ? 7.471 -7.750 -20.145 1.00 90.25 140 PHE A O 1
ATOM 1153 N N . ASN A 1 141 ? 5.493 -6.682 -20.212 1.00 90.94 141 ASN A N 1
ATOM 1154 C CA . ASN A 1 141 ? 5.173 -6.766 -18.795 1.00 90.94 141 ASN A CA 1
ATOM 1155 C C . ASN A 1 141 ? 6.310 -6.294 -17.859 1.00 90.94 141 ASN A C 1
ATOM 1157 O O . ASN A 1 141 ? 6.497 -6.808 -16.761 1.00 90.94 141 ASN A O 1
ATOM 1161 N N . TYR A 1 142 ? 7.072 -5.283 -18.275 1.00 93.62 142 TYR A N 1
ATOM 1162 C CA . TYR A 1 142 ? 8.131 -4.677 -17.473 1.00 93.62 142 TYR A CA 1
ATOM 1163 C C . TYR A 1 142 ? 7.511 -3.717 -16.450 1.00 93.62 142 TYR A C 1
ATOM 1165 O O . TYR A 1 142 ? 7.359 -2.518 -16.692 1.00 93.62 142 TYR A O 1
ATOM 1173 N N . GLY A 1 143 ? 7.044 -4.266 -15.331 1.00 94.12 143 GLY A N 1
ATOM 1174 C CA . GLY A 1 143 ? 6.183 -3.544 -14.400 1.00 94.12 143 GLY A CA 1
ATOM 1175 C C . GLY A 1 143 ? 6.634 -3.566 -12.946 1.00 94.12 143 GLY A C 1
ATOM 1176 O O . GLY A 1 143 ? 7.692 -4.075 -12.562 1.00 94.12 143 GLY A O 1
ATOM 1177 N N . THR A 1 144 ? 5.800 -2.948 -12.118 1.00 94.75 144 THR A N 1
ATOM 1178 C CA . THR A 1 144 ? 5.899 -2.949 -10.661 1.00 94.75 144 THR A CA 1
ATOM 1179 C C . THR A 1 144 ? 4.501 -3.084 -10.046 1.00 94.75 144 THR A C 1
ATOM 1181 O O . THR A 1 144 ? 3.548 -2.477 -10.536 1.00 94.75 144 THR A O 1
ATOM 1184 N N . ARG A 1 145 ? 4.363 -3.862 -8.967 1.00 96.19 145 ARG A N 1
ATOM 1185 C CA . ARG A 1 145 ? 3.138 -3.949 -8.157 1.00 96.19 145 ARG A CA 1
ATOM 1186 C C . ARG A 1 145 ? 3.197 -2.921 -7.031 1.00 96.19 145 ARG A C 1
ATOM 1188 O O . ARG A 1 145 ? 3.962 -3.081 -6.082 1.00 96.19 145 ARG A O 1
ATOM 1195 N N . ILE A 1 146 ? 2.417 -1.855 -7.168 1.00 96.31 146 ILE A N 1
ATOM 1196 C CA . ILE A 1 146 ? 2.351 -0.749 -6.193 1.00 96.31 146 ILE A CA 1
ATOM 1197 C C . ILE A 1 146 ? 0.937 -0.474 -5.684 1.00 96.31 146 ILE A C 1
ATOM 1199 O O . ILE A 1 14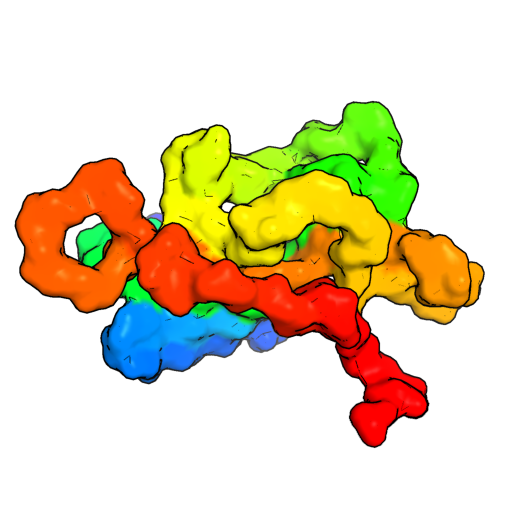6 ? 0.780 0.260 -4.707 1.00 96.31 146 ILE A O 1
ATOM 1203 N N . ASP A 1 147 ? -0.067 -1.072 -6.323 1.00 96.25 147 ASP A N 1
ATOM 1204 C CA . ASP A 1 147 ? -1.453 -1.036 -5.884 1.00 96.25 147 ASP A CA 1
ATOM 1205 C C . ASP A 1 147 ? -1.714 -2.250 -4.988 1.00 96.25 147 ASP A C 1
ATOM 1207 O O . ASP A 1 147 ? -1.396 -3.388 -5.349 1.00 96.25 147 ASP A O 1
ATOM 1211 N N . HIS A 1 148 ? -2.262 -2.003 -3.800 1.00 95.88 148 HIS A N 1
ATOM 1212 C CA . HIS A 1 148 ? -2.404 -3.015 -2.755 1.00 95.88 148 HIS A CA 1
ATOM 1213 C C . HIS A 1 148 ? -3.816 -3.042 -2.192 1.00 95.88 148 HIS A C 1
ATOM 1215 O O . HIS A 1 148 ? -4.511 -2.028 -2.163 1.00 95.88 148 HIS A O 1
ATOM 1221 N N . ILE A 1 149 ? -4.197 -4.213 -1.689 1.00 95.62 149 ILE A N 1
ATOM 1222 C CA . ILE A 1 149 ? -5.290 -4.371 -0.735 1.00 95.62 149 ILE A CA 1
ATOM 1223 C C . ILE A 1 149 ? -4.660 -4.952 0.519 1.00 95.62 149 ILE A C 1
ATOM 1225 O O . ILE A 1 149 ? -4.246 -6.113 0.533 1.00 95.62 149 ILE A O 1
ATOM 1229 N N . LEU A 1 150 ? -4.566 -4.126 1.552 1.00 96.44 150 LEU A N 1
ATOM 1230 C CA . LEU A 1 150 ? -4.140 -4.541 2.875 1.00 96.44 150 LEU A CA 1
ATOM 1231 C C . LEU A 1 150 ? -5.356 -4.644 3.777 1.00 96.44 150 LEU A C 1
ATOM 1233 O O . LEU A 1 150 ? -6.256 -3.808 3.705 1.00 96.44 150 LEU A O 1
ATOM 1237 N N . CYS A 1 151 ? -5.372 -5.622 4.671 1.00 95.25 151 CYS A N 1
ATOM 1238 C CA . CYS A 1 151 ? -6.395 -5.651 5.706 1.00 95.25 151 CYS A CA 1
ATOM 1239 C C . CYS A 1 151 ? -5.874 -6.157 7.043 1.00 95.25 151 CYS A C 1
ATOM 1241 O O . CYS A 1 151 ? -4.971 -6.992 7.102 1.00 95.25 151 CYS A O 1
ATOM 1243 N N . ALA A 1 152 ? -6.487 -5.657 8.108 1.00 95.06 152 ALA A N 1
ATOM 1244 C CA . ALA A 1 152 ? -6.162 -5.992 9.482 1.00 95.06 152 ALA A CA 1
ATOM 1245 C C . ALA A 1 152 ? -7.425 -5.988 10.350 1.00 95.06 152 ALA A C 1
ATOM 1247 O O . ALA A 1 152 ? -8.423 -5.327 10.040 1.00 95.06 152 ALA A O 1
ATOM 1248 N N . GLY A 1 153 ? -7.361 -6.716 11.462 1.00 91.81 153 GLY A N 1
ATOM 1249 C CA . GLY A 1 153 ? -8.424 -6.789 12.458 1.00 91.81 153 GLY A CA 1
ATOM 1250 C C . GLY A 1 153 ? -9.039 -8.184 12.608 1.00 91.81 153 GLY A C 1
ATOM 1251 O O . GLY A 1 153 ? -8.716 -9.117 11.862 1.00 91.81 153 GLY A O 1
ATOM 1252 N N . PRO A 1 154 ? -9.926 -8.344 13.603 1.00 87.44 154 PRO A N 1
ATOM 1253 C CA . PRO A 1 154 ? -10.490 -9.640 13.959 1.00 87.44 154 PRO A CA 1
ATOM 1254 C C . PRO A 1 154 ? -11.387 -10.199 12.850 1.00 87.44 154 PRO A C 1
ATOM 1256 O O . PRO A 1 154 ? -11.975 -9.458 12.059 1.00 87.44 154 PRO A O 1
ATOM 1259 N N . CYS A 1 155 ? -11.568 -11.519 12.812 1.00 85.31 155 CYS A N 1
ATOM 1260 C CA . CYS A 1 155 ? -12.571 -12.127 11.935 1.00 85.31 155 CYS A CA 1
ATOM 1261 C C . CYS A 1 155 ? -14.013 -11.746 12.358 1.00 85.31 155 CYS A C 1
ATOM 1263 O O . CYS A 1 155 ? -14.232 -11.112 13.394 1.00 85.31 155 CYS A O 1
ATOM 1265 N N . LEU A 1 156 ? -15.014 -12.106 11.547 1.00 82.00 156 LEU A N 1
ATOM 1266 C CA . LEU A 1 156 ? -16.437 -11.892 11.862 1.00 82.00 156 LEU A CA 1
ATOM 1267 C C . LEU A 1 156 ? -17.077 -13.029 12.683 1.00 82.00 156 LEU A C 1
ATOM 1269 O O . LEU A 1 156 ? -18.252 -12.938 13.034 1.00 82.00 156 LEU A O 1
ATOM 1273 N N . HIS A 1 157 ? -16.343 -14.104 12.985 1.00 81.38 157 HIS A N 1
ATOM 1274 C CA . HIS A 1 157 ? -16.885 -15.207 13.777 1.00 81.38 157 HIS A CA 1
ATOM 1275 C C . HIS A 1 157 ? -17.107 -14.773 15.232 1.00 81.38 157 HIS A C 1
ATOM 1277 O O . HIS A 1 157 ? -16.242 -14.157 15.843 1.00 81.38 157 HIS A O 1
ATOM 1283 N N . GLN A 1 158 ? -18.252 -15.146 15.807 1.00 67.19 158 GLN A N 1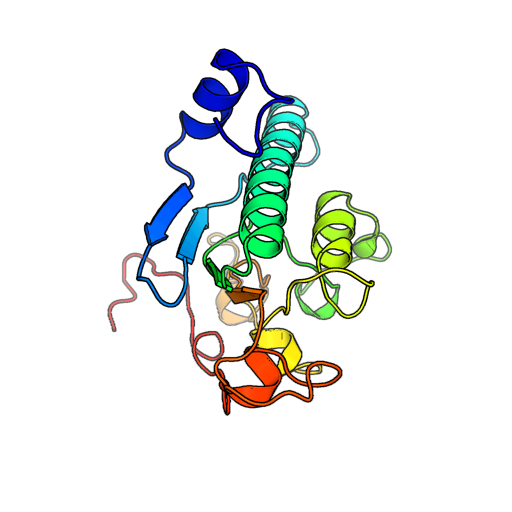
ATOM 1284 C CA . GLN A 1 158 ? -18.627 -14.827 17.193 1.00 67.19 158 GLN A CA 1
ATOM 1285 C C . GLN A 1 158 ? -18.060 -15.822 18.234 1.00 67.19 158 GLN A C 1
ATOM 1287 O O . GLN A 1 158 ? -18.540 -15.868 19.363 1.00 67.19 158 GLN A O 1
ATOM 1292 N N . LYS A 1 159 ? -17.092 -16.678 17.868 1.00 59.06 159 LYS A N 1
ATOM 1293 C CA . LYS A 1 159 ? -16.619 -17.782 18.728 1.00 59.06 159 LYS A CA 1
ATOM 1294 C C . LYS A 1 159 ? -15.391 -17.402 19.567 1.00 59.06 159 LYS A C 1
ATOM 1296 O O . LYS A 1 159 ? -14.550 -16.626 19.135 1.00 59.06 159 LYS A O 1
ATOM 1301 N N . HIS A 1 160 ? -15.300 -18.018 20.749 1.00 56.44 160 HIS A N 1
ATOM 1302 C CA . HIS A 1 160 ? -14.307 -17.773 21.808 1.00 56.44 160 HIS A CA 1
ATOM 1303 C C . HIS A 1 160 ? -12.865 -18.215 21.506 1.00 56.44 160 HIS A C 1
ATOM 1305 O O . HIS A 1 160 ? -11.988 -17.959 22.328 1.00 56.44 160 HIS A O 1
ATOM 1311 N N . ASP A 1 161 ? -12.600 -18.861 20.369 1.00 56.03 161 ASP A N 1
ATOM 1312 C CA . ASP A 1 161 ? -11.247 -19.289 20.012 1.00 56.03 161 ASP A CA 1
ATOM 1313 C C . ASP A 1 161 ? -10.623 -18.267 19.054 1.00 56.03 161 ASP A C 1
ATOM 1315 O O . ASP A 1 161 ? -10.914 -18.237 17.861 1.00 56.03 161 ASP A O 1
ATOM 1319 N N . LEU A 1 162 ? -9.854 -17.331 19.612 1.00 54.59 162 LEU A N 1
ATOM 1320 C CA . LEU A 1 162 ? -9.339 -16.149 18.909 1.00 54.59 162 LEU A CA 1
ATOM 1321 C C . LEU A 1 162 ? -7.918 -16.339 18.362 1.00 54.59 162 LEU A C 1
ATOM 1323 O O . LEU A 1 162 ? -7.440 -15.480 17.626 1.00 54.59 162 LEU A O 1
ATOM 1327 N N . GLN A 1 163 ? -7.224 -17.429 18.709 1.00 58.47 163 GLN A N 1
ATOM 1328 C CA . GLN A 1 163 ? -5.780 -17.531 18.459 1.00 58.47 163 GLN A CA 1
ATOM 1329 C C . GLN A 1 163 ? -5.396 -17.874 17.009 1.00 58.47 163 GLN A C 1
ATOM 1331 O O . GLN A 1 163 ? -4.232 -17.727 16.651 1.00 58.47 163 GLN A O 1
ATOM 1336 N N . SER A 1 164 ? -6.342 -18.267 16.149 1.00 61.06 164 SER A N 1
ATOM 1337 C CA . SER A 1 164 ? -6.052 -18.657 14.755 1.00 61.06 164 SER A CA 1
ATOM 1338 C C . SER A 1 164 ? -6.928 -17.976 13.694 1.00 61.06 164 SER A C 1
ATOM 1340 O O . SER A 1 164 ? -6.722 -18.181 12.495 1.00 61.06 164 SER A O 1
ATOM 1342 N N . HIS A 1 165 ? -7.886 -17.136 14.097 1.00 71.81 165 HIS A N 1
ATOM 1343 C CA . HIS A 1 165 ? -8.855 -16.546 13.177 1.00 71.81 165 HIS A CA 1
ATOM 1344 C C . HIS A 1 165 ? -8.535 -15.089 12.836 1.00 71.81 165 HIS A C 1
ATOM 1346 O O . HIS A 1 165 ? -8.581 -14.205 13.688 1.00 71.81 165 HIS A O 1
ATOM 1352 N N . ASN A 1 166 ? -8.327 -14.807 11.551 1.00 76.62 166 ASN A N 1
ATOM 1353 C CA . ASN A 1 166 ? -8.239 -13.445 11.030 1.00 76.62 166 ASN A CA 1
ATOM 1354 C C . ASN A 1 166 ? -9.164 -13.264 9.823 1.00 76.62 166 ASN A C 1
ATOM 1356 O O . ASN A 1 166 ? -9.681 -14.234 9.266 1.00 76.62 166 ASN A O 1
ATOM 1360 N N . PHE A 1 167 ? -9.420 -12.009 9.445 1.00 80.19 167 PHE A N 1
ATOM 1361 C CA . PHE A 1 167 ? -10.368 -11.705 8.375 1.00 80.19 167 PHE A CA 1
ATOM 1362 C C . PHE A 1 167 ? -10.005 -12.394 7.048 1.00 80.19 167 PHE A C 1
ATOM 1364 O O . PHE A 1 167 ? -10.884 -12.974 6.412 1.00 80.19 167 PHE A O 1
ATOM 1371 N N . VAL A 1 168 ? -8.724 -12.399 6.662 1.00 83.00 168 VAL A N 1
ATOM 1372 C CA . VAL A 1 168 ? -8.274 -12.978 5.385 1.00 83.00 168 VAL A CA 1
ATOM 1373 C C . VAL A 1 168 ? -8.469 -14.480 5.342 1.00 83.00 168 VAL A C 1
ATOM 1375 O O . VAL A 1 168 ? -9.038 -14.992 4.384 1.00 83.00 168 VAL A O 1
ATOM 1378 N N . THR A 1 169 ? -8.013 -15.200 6.364 1.00 80.62 169 THR A N 1
ATOM 1379 C CA . THR A 1 169 ? -8.089 -16.667 6.371 1.00 80.62 169 THR A CA 1
ATOM 1380 C C . THR A 1 169 ? -9.519 -17.172 6.504 1.00 80.62 169 THR A C 1
ATOM 1382 O O . THR A 1 169 ? -9.830 -18.252 6.017 1.00 80.62 169 THR A O 1
ATOM 1385 N N . CYS A 1 170 ? -10.388 -16.396 7.152 1.00 82.38 170 CYS A N 1
ATOM 1386 C CA . CYS A 1 170 ? -11.756 -16.805 7.443 1.00 82.38 170 CYS A CA 1
ATOM 1387 C C . CYS A 1 170 ? -12.773 -16.421 6.366 1.00 82.38 170 CYS A C 1
ATOM 1389 O O . CYS A 1 170 ? -13.736 -17.156 6.178 1.00 82.38 170 CYS A O 1
ATOM 1391 N N . HIS A 1 171 ? -12.614 -15.252 5.736 1.00 80.94 171 HIS A N 1
ATOM 1392 C CA . HIS A 1 171 ? -13.681 -14.624 4.938 1.00 80.94 171 HIS A CA 1
ATOM 1393 C C . HIS A 1 171 ? -13.269 -14.293 3.505 1.00 80.94 171 HIS A C 1
ATOM 1395 O O . HIS A 1 171 ? -14.124 -13.948 2.694 1.00 80.94 171 HIS A O 1
ATOM 1401 N N . VAL A 1 172 ? -11.983 -14.402 3.170 1.00 80.12 172 VAL A N 1
ATOM 1402 C CA . VAL A 1 172 ? -11.503 -14.219 1.799 1.00 80.12 172 VAL A CA 1
ATOM 1403 C C . VAL A 1 172 ? -11.185 -15.599 1.243 1.00 80.12 172 VAL A C 1
ATOM 1405 O O . VAL A 1 172 ? -10.190 -16.198 1.641 1.00 80.12 172 VAL A O 1
ATOM 1408 N N . ASN A 1 173 ? -12.016 -16.123 0.340 1.00 77.81 173 ASN A N 1
ATOM 1409 C CA . ASN A 1 173 ? -11.763 -17.415 -0.310 1.00 77.81 173 ASN A CA 1
ATOM 1410 C C . ASN A 1 173 ? -10.726 -17.244 -1.426 1.00 77.81 173 ASN A C 1
ATOM 1412 O O . ASN A 1 173 ? -9.602 -17.736 -1.310 1.00 77.81 173 ASN A O 1
ATOM 1416 N N . GLU A 1 174 ? -11.081 -16.438 -2.424 1.00 75.19 174 GLU A N 1
ATOM 1417 C CA . GLU A 1 174 ? -10.255 -16.052 -3.570 1.00 75.19 174 GLU A CA 1
ATOM 1418 C C . GLU A 1 174 ? -10.095 -14.525 -3.603 1.00 75.19 174 GLU A C 1
ATOM 1420 O O . GLU A 1 174 ? -10.871 -13.787 -2.990 1.00 75.19 174 GLU A O 1
ATOM 1425 N N . CYS A 1 175 ? -9.049 -14.044 -4.272 1.00 73.25 175 CYS A N 1
ATOM 1426 C CA . CYS A 1 175 ? -8.801 -12.618 -4.457 1.00 73.25 175 CYS A CA 1
ATOM 1427 C C . CYS A 1 175 ? -8.203 -12.399 -5.842 1.00 73.25 175 CYS A C 1
ATOM 1429 O O . CYS A 1 175 ? -6.986 -12.487 -6.032 1.00 73.25 175 CYS A O 1
ATOM 1431 N N . ASP A 1 176 ? -9.090 -12.101 -6.788 1.00 70.38 176 ASP A N 1
ATOM 1432 C CA . ASP A 1 176 ? -8.728 -11.951 -8.197 1.00 70.38 176 ASP A CA 1
ATOM 1433 C C . ASP A 1 176 ? -8.690 -10.491 -8.640 1.00 70.38 176 ASP A C 1
ATOM 1435 O O . ASP A 1 176 ? -8.271 -10.165 -9.745 1.00 70.38 176 ASP A O 1
ATOM 1439 N N . ILE A 1 177 ? -9.073 -9.574 -7.753 1.00 65.38 177 ILE A N 1
ATOM 1440 C CA . ILE A 1 177 ? -9.223 -8.158 -8.086 1.00 65.38 177 ILE A CA 1
ATOM 1441 C C . ILE A 1 177 ? -7.912 -7.497 -8.520 1.00 65.38 177 ILE A C 1
ATOM 1443 O O . ILE A 1 177 ? -7.981 -6.460 -9.156 1.00 65.38 177 ILE A O 1
ATOM 1447 N N . LEU A 1 178 ? -6.746 -8.085 -8.217 1.00 62.06 178 LEU A N 1
ATOM 1448 C CA . LEU A 1 178 ? -5.425 -7.640 -8.690 1.00 62.06 178 LEU A CA 1
ATOM 1449 C C . LEU A 1 178 ? -4.817 -8.551 -9.775 1.00 62.06 178 LEU A C 1
ATOM 1451 O O . LEU A 1 178 ? -3.688 -8.324 -10.197 1.00 62.06 178 LEU A O 1
ATOM 1455 N N . ILE A 1 179 ? -5.543 -9.576 -10.233 1.00 66.00 179 ILE A N 1
ATOM 1456 C CA . ILE A 1 179 ? -5.101 -10.490 -11.298 1.00 66.00 179 ILE A CA 1
ATOM 1457 C C . ILE A 1 179 ? -5.189 -9.811 -12.662 1.00 66.00 179 ILE A C 1
ATOM 1459 O O . ILE A 1 179 ? -4.229 -9.879 -13.427 1.00 66.00 179 ILE A O 1
ATOM 1463 N N . ASP A 1 180 ? -6.305 -9.127 -12.912 1.00 65.88 180 ASP A N 1
ATOM 1464 C CA . ASP A 1 180 ? -6.578 -8.407 -14.162 1.00 65.88 180 ASP A CA 1
ATOM 1465 C C . ASP A 1 180 ? -6.546 -6.882 -13.982 1.00 65.88 180 ASP A C 1
ATOM 1467 O O . ASP A 1 180 ? -6.851 -6.127 -14.909 1.00 65.88 180 ASP A O 1
ATOM 1471 N N . TYR A 1 181 ? -6.181 -6.399 -12.787 1.00 65.31 181 TYR A N 1
ATOM 1472 C CA . TYR A 1 181 ? -6.149 -4.968 -12.506 1.00 65.31 181 TYR A CA 1
ATOM 1473 C C . TYR A 1 181 ? -5.082 -4.275 -13.335 1.00 65.31 181 TYR A C 1
ATOM 1475 O O . TYR A 1 181 ? -3.878 -4.403 -13.102 1.00 65.31 181 TYR A O 1
ATOM 1483 N N . LYS A 1 182 ? -5.552 -3.456 -14.265 1.00 64.38 182 LYS A N 1
ATOM 1484 C CA . LYS A 1 182 ? -4.734 -2.475 -14.956 1.00 64.38 182 LYS A CA 1
ATOM 1485 C C . LYS A 1 182 ? -5.179 -1.101 -14.514 1.00 64.38 182 LYS A C 1
ATOM 1487 O O . LYS A 1 182 ? -6.361 -0.764 -14.593 1.00 64.38 182 LYS A O 1
ATOM 1492 N N . ARG A 1 183 ? -4.219 -0.282 -14.083 1.00 69.06 183 ARG A N 1
ATOM 1493 C CA . ARG A 1 183 ? -4.464 1.141 -13.864 1.00 69.06 183 ARG A CA 1
ATOM 1494 C C . ARG A 1 183 ? -5.078 1.731 -15.134 1.00 69.06 183 ARG A C 1
ATOM 1496 O O . ARG A 1 183 ? -4.538 1.559 -16.229 1.00 69.06 183 ARG A O 1
ATOM 1503 N N . TRP A 1 184 ? -6.206 2.415 -14.967 1.00 69.38 184 TRP A N 1
ATOM 1504 C CA . TRP A 1 184 ? -6.916 3.035 -16.076 1.00 69.38 184 TRP A CA 1
ATOM 1505 C C . TRP A 1 184 ? -6.003 4.004 -16.840 1.00 69.38 184 TRP A C 1
ATOM 1507 O O . TRP A 1 184 ? -5.234 4.761 -16.241 1.00 69.38 184 TRP A O 1
ATOM 1517 N N . LYS A 1 185 ? -6.103 3.976 -18.170 1.00 65.25 185 LYS A N 1
ATOM 1518 C CA . LYS A 1 185 ? -5.422 4.894 -19.089 1.00 65.25 185 LYS A CA 1
ATOM 1519 C C . LYS A 1 185 ? -6.438 5.412 -20.109 1.00 65.25 185 LYS A C 1
ATOM 1521 O O . LYS A 1 185 ? -7.337 4.654 -20.482 1.00 65.25 185 LYS A O 1
ATOM 1526 N N . PRO A 1 186 ? -6.287 6.648 -20.618 1.00 60.91 186 PRO A N 1
ATOM 1527 C CA . PRO A 1 186 ? -7.077 7.111 -21.753 1.00 60.91 186 PRO A CA 1
ATOM 1528 C C . PRO A 1 186 ? -6.935 6.122 -22.922 1.00 60.91 186 PRO A C 1
ATOM 1530 O O . PRO A 1 186 ? -5.823 5.881 -23.386 1.00 60.91 186 PRO A O 1
ATOM 1533 N N . GLY A 1 187 ? -8.046 5.520 -23.355 1.00 64.94 187 GLY A N 1
ATOM 1534 C CA . GLY A 1 187 ? -8.075 4.485 -24.400 1.00 64.94 187 GLY A CA 1
ATOM 1535 C C . GLY A 1 187 ? -8.298 3.053 -23.898 1.00 64.94 187 GLY A C 1
ATOM 1536 O O . GLY A 1 187 ? -8.707 2.210 -24.688 1.00 64.94 187 GLY A O 1
ATOM 1537 N N . ASN A 1 188 ? -8.135 2.794 -22.597 1.00 60.81 188 ASN A N 1
ATOM 1538 C CA . ASN A 1 188 ? -8.517 1.535 -21.955 1.00 60.81 188 ASN A CA 1
ATOM 1539 C C . ASN A 1 188 ? -9.872 1.733 -21.252 1.00 60.81 188 ASN A C 1
ATOM 1541 O O . ASN A 1 188 ? -9.927 1.943 -20.040 1.00 60.81 188 ASN A O 1
ATOM 1545 N N . ALA A 1 189 ? -10.966 1.757 -22.016 1.00 50.66 189 ALA A N 1
ATOM 1546 C CA . ALA A 1 189 ? -12.302 1.542 -21.455 1.00 50.66 189 ALA A CA 1
ATOM 1547 C C . ALA A 1 189 ? -12.575 0.02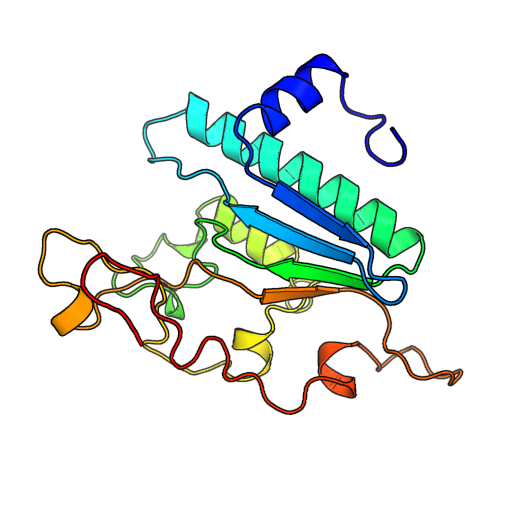3 -21.390 1.00 50.66 189 ALA A C 1
ATOM 1549 O O . ALA A 1 189 ? -11.990 -0.699 -22.201 1.00 50.66 189 ALA A O 1
ATOM 1550 N N . PRO A 1 190 ? -13.381 -0.456 -20.423 1.00 57.12 190 PRO A N 1
ATOM 1551 C CA . PRO A 1 190 ? -13.748 -1.870 -20.328 1.00 57.12 190 PRO A CA 1
ATOM 1552 C C . PRO A 1 190 ? -14.467 -2.379 -21.582 1.00 57.12 190 PRO A C 1
ATOM 1554 O O . PRO A 1 190 ? -15.133 -1.561 -22.261 1.00 57.12 190 PRO A O 1
#

Organism: Citrus sinensis (NCBI:txid2711)

Mean predicted aligned error: 5.63 Å

Solvent-accessible surface area (backbone atoms only — not comparable to full-atom values): 11094 Å² total; per-residue (Å²): 106,92,57,46,77,94,53,57,71,67,59,53,51,61,65,56,69,74,74,38,66,50,78,48,79,70,83,80,38,34,41,36,47,34,51,40,60,76,57,58,96,85,40,60,70,42,43,52,49,37,52,53,47,50,51,54,50,49,39,46,49,52,42,42,42,76,71,67,38,26,42,36,42,34,41,37,51,64,48,48,60,48,59,72,29,30,71,82,55,55,95,66,55,68,72,40,66,69,26,45,52,54,45,45,40,21,48,95,60,75,29,66,28,40,52,53,55,51,74,75,43,69,84,60,65,83,62,40,40,46,50,60,86,90,70,61,22,63,84,73,60,47,26,29,23,26,61,48,48,33,38,34,40,67,39,90,72,92,63,93,74,66,91,82,54,33,38,60,83,72,72,46,88,78,78,61,79,65,75,79,42,62,68,82,48,98,88,61,72,136

Foldseek 3Di:
DPLQPVDDPVLVCVLPVPVFWDWDDPPQAIEIEGDQQDDDPPRPVSVVSNVSNVVSVVSVVVRCQVVQHKYKYWFFNVDFQDPLQALPQDPCNNVDPVNVVVVCCDVVNVHFKHQLCCVAVVPDHLLAADADPPPCCVVVSRHGHRTTIMIGGFDPDPDPPGPPGHPSVPPPPDDCCSVPHYDDDVVDDD

Radius of gyration: 17.37 Å; Cα contacts (8 Å, |Δi|>4): 279; chains: 1; bounding box: 40×41×46 Å

InterPro domains:
  IPR004808 AP endonuclease 1 [PS51435] (1-183)
  IPR004808 AP endonuclease 1 [PTHR22748] (11-160)
  IPR005135 Endonuclease/exonuclease/phosphatase [PF03372] (40-153)
  IPR036691 Endonuclease/exonuclease/phosphatase superfamily [G3DSA:3.60.10.10] (2-183)
  IPR036691 Endonuclease/exonuclease/phosphatase superfamily [SSF56219] (14-161)

pLDDT: mean 89.39, std 11.53, range [50.66, 98.56]

Secondary structure (DSSP, 8-state):
-TT-TTS-HHHHHHHHTT--EEEEE-SS-EEEEE-PPP--TT-HHHHHHHHHHHHHHHHHHHHHHHTT--EEEEEE-S---SGGGBTT--TTGGG-HHHHHHHHTBGGGT-SBEEHHHHH-TT--S--SB--TTTTTTTTT--B--EEEEEESB-S---S--SS-BHHHHH-S---TTTS-----TT---